Protein AF-A0A7Y5UMR5-F1 (afdb_monomer_lite)

Foldseek 3Di:
DDDDDPDPDPPPPPDDDDPDDQDPQLPKADDPLPVPVVVVVQVCVVVPDDPPPDDNDHDHDDPDQFADDDDDDDDDDDDDDDGGDGDDDDDDDDDDDPFDQAQAALAAAEEDPAFPLLLSLLLLLLCCFQQNLDSNRNQEYEYAPNCVVVSLVNNVVNLVPAAEEDPVDPSHRHYFASDLVLVVLLLVLLVVQVVVPKDWPDWSAADPNDSRGGRQTEIEPDDLPRPSNAHDSSGNHHYYDYDNDLVVVQCSSQSYQWAFEYEYGRDQVVSVVSRVSHQHPYYHYSDPDDDDQQDWGFTDGNSGDFTGGRPRVCVVSHDDDDDDDDPDPDDDPPPVD

Structure (mmCIF, N/CA/C/O backbone):
data_AF-A0A7Y5UMR5-F1
#
_entry.id   AF-A0A7Y5UMR5-F1
#
loop_
_atom_site.group_PDB
_atom_site.id
_atom_site.type_symbol
_atom_site.label_atom_id
_atom_site.label_alt_id
_atom_site.label_comp_id
_atom_site.label_asym_id
_atom_site.label_entity_id
_atom_site.label_seq_id
_atom_site.pdbx_PDB_ins_code
_atom_site.Cartn_x
_atom_site.Cartn_y
_atom_site.Cartn_z
_atom_site.occupancy
_atom_site.B_iso_or_equiv
_atom_site.auth_seq_id
_atom_site.auth_comp_id
_atom_site.auth_asym_id
_atom_site.auth_atom_id
_atom_site.pdbx_PDB_model_num
ATOM 1 N N . MET A 1 1 ? 27.376 51.684 46.967 1.00 37.25 1 MET A N 1
ATOM 2 C CA . MET A 1 1 ? 28.522 51.072 46.262 1.00 37.25 1 MET A CA 1
ATOM 3 C C . MET A 1 1 ? 28.033 49.815 45.577 1.00 37.25 1 MET A C 1
ATOM 5 O O . MET A 1 1 ? 27.607 48.918 46.283 1.00 37.25 1 MET A O 1
ATOM 9 N N . SER A 1 2 ? 28.026 49.640 44.272 1.00 33.00 2 SER A N 1
ATOM 10 C CA . SER A 1 2 ? 28.045 50.503 43.087 1.00 33.00 2 SER A CA 1
ATOM 11 C C . SER A 1 2 ? 27.774 49.508 41.962 1.00 33.00 2 SER A C 1
ATOM 13 O O . SER A 1 2 ? 28.320 48.405 41.973 1.00 33.00 2 SER A O 1
ATOM 15 N N . ASP A 1 3 ? 26.883 49.889 41.063 1.00 40.34 3 ASP A N 1
ATOM 16 C CA . ASP A 1 3 ? 26.342 49.089 39.969 1.00 40.34 3 ASP A CA 1
ATOM 17 C C . ASP A 1 3 ? 27.338 49.009 38.793 1.00 40.34 3 ASP A C 1
ATOM 19 O O . ASP A 1 3 ? 27.040 49.396 37.668 1.00 40.34 3 ASP A O 1
ATOM 23 N N . GLU A 1 4 ? 28.572 48.572 39.060 1.00 42.31 4 GLU A N 1
ATOM 24 C CA . GLU A 1 4 ? 29.644 48.528 38.062 1.00 42.31 4 GLU A CA 1
ATOM 25 C C . GLU A 1 4 ? 30.373 47.176 38.059 1.00 42.31 4 GLU A C 1
ATOM 27 O O . GLU A 1 4 ? 30.903 46.733 39.075 1.00 42.31 4 GLU A O 1
ATOM 32 N N . GLN A 1 5 ? 30.444 46.585 36.857 1.00 39.44 5 GLN A N 1
ATOM 33 C CA . GLN A 1 5 ? 31.272 45.443 36.428 1.00 39.44 5 GLN A CA 1
ATOM 34 C C . GLN A 1 5 ? 30.688 44.019 36.510 1.00 39.44 5 GLN A C 1
ATOM 36 O O . GLN A 1 5 ? 31.383 43.068 36.865 1.00 39.44 5 GLN A O 1
ATOM 41 N N . ARG A 1 6 ? 29.457 43.806 36.023 1.00 39.16 6 ARG A N 1
ATOM 42 C CA . ARG A 1 6 ? 29.169 42.542 35.315 1.00 39.16 6 ARG A CA 1
ATOM 43 C C . ARG A 1 6 ? 29.549 42.715 33.848 1.00 39.16 6 ARG A C 1
ATOM 45 O O . ARG A 1 6 ? 28.753 43.220 33.063 1.00 39.16 6 ARG A O 1
ATOM 52 N N . GLU A 1 7 ? 30.771 42.320 33.488 1.00 37.06 7 GLU A N 1
ATOM 53 C CA . GLU A 1 7 ? 31.102 42.099 32.078 1.00 37.06 7 GLU A CA 1
ATOM 54 C C . GLU A 1 7 ? 30.081 41.119 31.472 1.00 37.06 7 GLU A C 1
ATOM 56 O O . GLU A 1 7 ? 29.741 40.116 32.115 1.00 37.06 7 GLU A O 1
ATOM 61 N N . PRO A 1 8 ? 29.560 41.377 30.260 1.00 37.41 8 PRO A N 1
ATOM 62 C CA . PRO A 1 8 ? 28.726 40.403 29.579 1.00 37.41 8 PRO A CA 1
ATOM 63 C C . PRO A 1 8 ? 29.557 39.138 29.355 1.00 37.41 8 PRO A C 1
ATOM 65 O O . PRO A 1 8 ? 30.638 39.197 28.770 1.00 37.41 8 PRO A O 1
ATOM 68 N N . LEU A 1 9 ? 29.055 37.991 29.829 1.00 37.16 9 LEU A N 1
ATOM 69 C CA . LEU A 1 9 ? 29.651 36.691 29.525 1.00 37.16 9 LEU A CA 1
ATOM 70 C C . LEU A 1 9 ? 29.879 36.613 28.007 1.00 37.16 9 LEU A C 1
ATOM 72 O O . LEU A 1 9 ? 28.936 36.889 27.255 1.00 37.16 9 LEU A O 1
ATOM 76 N N . PRO A 1 10 ? 31.093 36.267 27.535 1.00 39.31 10 PRO A N 1
ATOM 77 C CA . PRO A 1 10 ? 31.336 36.129 26.110 1.00 39.31 10 PRO A CA 1
ATOM 78 C C . PRO A 1 10 ? 30.337 35.110 25.568 1.00 39.31 10 PRO A C 1
ATOM 80 O O . PRO A 1 10 ? 30.265 33.980 26.057 1.00 39.31 10 PRO A O 1
ATOM 83 N N . GLN A 1 11 ? 29.523 35.543 24.602 1.00 37.66 11 GLN A N 1
ATOM 84 C CA . GLN A 1 11 ? 28.562 34.683 23.923 1.00 37.66 11 GLN A CA 1
ATOM 85 C C . GLN A 1 11 ? 29.292 33.407 23.496 1.00 37.66 11 GLN A C 1
ATOM 87 O O . GLN A 1 11 ? 30.290 33.488 22.774 1.00 37.66 11 GLN A O 1
ATOM 92 N N . GLN A 1 12 ? 28.821 32.240 23.948 1.00 33.78 12 GLN A N 1
ATOM 93 C CA . GLN A 1 12 ? 29.269 30.971 23.388 1.00 33.78 12 GLN A CA 1
ATOM 94 C C . GLN A 1 12 ? 29.004 31.034 21.884 1.00 33.78 12 GLN A C 1
ATOM 96 O O . GLN A 1 12 ? 27.863 30.960 21.433 1.00 33.78 12 GLN A O 1
ATOM 101 N N . ARG A 1 13 ? 30.060 31.231 21.092 1.00 34.25 13 ARG A N 1
ATOM 102 C CA . ARG A 1 13 ? 29.967 31.109 19.643 1.00 34.25 13 ARG A CA 1
ATOM 103 C C . ARG A 1 13 ? 29.880 29.625 19.333 1.00 34.25 13 ARG A C 1
ATOM 105 O O . ARG A 1 13 ? 30.901 28.966 19.160 1.00 34.25 13 ARG A O 1
ATOM 112 N N . VAL A 1 14 ? 28.658 29.110 19.257 1.00 31.94 14 VAL A N 1
ATOM 113 C CA . VAL A 1 14 ? 28.387 27.844 18.577 1.00 31.94 14 VAL A CA 1
ATOM 114 C C . VAL A 1 14 ? 28.643 28.094 17.093 1.00 31.94 14 VAL A C 1
ATOM 116 O O . VAL A 1 14 ? 27.809 28.629 16.368 1.00 31.94 14 VAL A O 1
ATOM 119 N N . GLY A 1 15 ? 29.867 27.813 16.657 1.00 31.45 15 GLY A N 1
ATOM 120 C CA . GLY A 1 15 ? 30.245 27.887 15.255 1.00 31.45 15 GLY A CA 1
ATOM 121 C C . GLY A 1 15 ? 29.888 26.581 14.565 1.00 31.45 15 GLY A C 1
ATOM 122 O O . GLY A 1 15 ? 30.702 25.662 14.555 1.00 31.45 15 GLY A O 1
ATOM 123 N N . LEU A 1 16 ? 28.700 26.495 13.965 1.00 29.38 16 LEU A N 1
ATOM 124 C CA . LEU A 1 16 ? 28.385 25.398 13.056 1.00 29.38 16 LEU A CA 1
ATOM 125 C C . LEU A 1 16 ? 29.176 25.621 11.760 1.00 29.38 16 LEU A C 1
ATOM 127 O O . LEU A 1 16 ? 28.866 26.514 10.971 1.00 29.38 16 LEU A O 1
ATOM 131 N N . ARG A 1 17 ? 30.247 24.854 11.547 1.00 31.72 17 ARG A N 1
ATOM 132 C CA . ARG A 1 17 ? 30.984 24.869 10.280 1.00 31.72 17 ARG A CA 1
ATOM 133 C C . ARG A 1 17 ? 30.646 23.599 9.518 1.00 31.72 17 ARG A C 1
ATOM 135 O O . ARG A 1 17 ? 31.224 22.551 9.786 1.00 31.72 17 ARG A O 1
ATOM 142 N N . LEU A 1 18 ? 29.722 23.708 8.564 1.00 31.00 18 LEU A N 1
ATOM 143 C CA . LEU A 1 18 ? 29.450 22.638 7.606 1.00 31.00 18 LEU A CA 1
ATOM 144 C C . LEU A 1 18 ? 30.759 22.297 6.883 1.00 31.00 18 LEU A C 1
ATOM 146 O O . LEU A 1 18 ? 31.379 23.165 6.262 1.00 31.00 18 LEU A O 1
ATOM 150 N N . LEU A 1 19 ? 31.196 21.039 6.957 1.00 31.77 19 LEU A N 1
ATOM 151 C CA . LEU A 1 19 ? 32.413 20.550 6.292 1.00 31.77 19 LEU A CA 1
ATOM 152 C C . LEU A 1 19 ? 32.222 20.352 4.768 1.00 31.77 19 LEU A C 1
ATOM 154 O O . LEU A 1 19 ? 32.933 19.571 4.136 1.00 31.77 19 LEU A O 1
ATOM 158 N N . GLY A 1 20 ? 31.300 21.108 4.165 1.00 31.97 20 GLY A N 1
ATOM 159 C CA . GLY A 1 20 ? 30.889 21.044 2.763 1.00 31.97 20 GLY A CA 1
ATOM 160 C C . GLY A 1 20 ? 29.394 20.727 2.611 1.00 31.97 20 GLY A C 1
ATOM 161 O O . GLY A 1 20 ? 28.764 20.319 3.585 1.00 31.97 20 GLY A O 1
ATOM 162 N N . PRO A 1 21 ? 28.811 20.919 1.408 1.00 29.36 21 PRO A N 1
ATOM 163 C CA . PRO A 1 21 ? 27.477 20.398 1.101 1.00 29.36 21 PRO A CA 1
ATOM 164 C C . PRO A 1 21 ? 27.460 18.871 1.288 1.00 29.36 21 PRO A C 1
ATOM 166 O O . PRO A 1 21 ? 28.537 18.266 1.155 1.00 29.36 21 PRO A O 1
ATOM 169 N N . PRO A 1 22 ? 26.288 18.252 1.550 1.00 34.38 22 PRO A N 1
ATOM 170 C CA . PRO A 1 22 ? 26.168 16.802 1.663 1.00 34.38 22 PRO A CA 1
ATOM 171 C C . PRO A 1 22 ? 26.917 16.159 0.498 1.00 34.38 22 PRO A C 1
ATOM 173 O O . PRO A 1 22 ? 26.758 16.533 -0.671 1.00 34.38 22 PRO A O 1
ATOM 176 N N . GLN A 1 23 ? 27.871 15.291 0.827 1.00 33.81 23 GLN A N 1
ATOM 177 C CA . GLN A 1 23 ? 28.646 14.627 -0.203 1.00 33.81 23 GLN A CA 1
ATOM 178 C C . GLN A 1 23 ? 27.682 13.707 -0.950 1.00 33.81 23 GLN A C 1
ATOM 180 O O . GLN A 1 23 ? 27.091 12.818 -0.346 1.00 33.81 23 GLN A O 1
ATOM 185 N N . LEU A 1 24 ? 27.537 13.908 -2.265 1.00 33.31 24 LEU A N 1
ATOM 186 C CA . LEU A 1 24 ? 27.051 12.869 -3.172 1.00 33.31 24 LEU A CA 1
ATOM 187 C C . LEU A 1 24 ? 28.053 11.712 -3.112 1.00 33.31 24 LEU A C 1
ATOM 189 O O . LEU A 1 24 ? 28.963 11.596 -3.931 1.00 33.31 24 LEU A O 1
ATOM 193 N N . HIS A 1 25 ? 27.926 10.883 -2.088 1.00 33.62 25 HIS A N 1
ATOM 194 C CA . HIS A 1 25 ? 28.531 9.573 -2.043 1.00 33.62 25 HIS A CA 1
ATOM 195 C C . HIS A 1 25 ? 27.621 8.663 -2.865 1.00 33.62 25 HIS A C 1
ATOM 197 O O . HIS A 1 25 ? 26.756 7.966 -2.347 1.00 33.62 25 HIS A O 1
ATOM 203 N N . ALA A 1 26 ? 27.800 8.698 -4.186 1.00 33.94 26 ALA A N 1
ATOM 204 C CA . ALA A 1 26 ? 27.241 7.694 -5.079 1.00 33.94 26 ALA A CA 1
ATOM 205 C C . ALA A 1 26 ? 28.008 6.378 -4.856 1.00 33.94 26 ALA A C 1
ATOM 207 O O . ALA A 1 26 ? 28.920 6.042 -5.602 1.00 33.94 26 ALA A O 1
ATOM 208 N N . GLY A 1 27 ? 27.696 5.701 -3.751 1.00 31.02 27 GLY A N 1
ATOM 209 C CA . GLY A 1 27 ? 28.175 4.366 -3.386 1.00 31.02 27 GLY A CA 1
ATOM 210 C C . GLY A 1 27 ? 27.037 3.344 -3.337 1.00 31.02 27 GLY A C 1
ATOM 211 O O . GLY A 1 27 ? 27.133 2.337 -2.640 1.00 31.02 27 GLY A O 1
ATOM 212 N N . GLY A 1 28 ? 25.933 3.616 -4.037 1.00 32.03 28 GLY A N 1
ATOM 213 C CA . GLY A 1 28 ? 24.802 2.705 -4.135 1.00 32.03 28 GLY A CA 1
ATOM 214 C C . GLY A 1 28 ? 25.099 1.535 -5.073 1.00 32.03 28 GLY A C 1
ATOM 215 O O . GLY A 1 28 ? 25.579 1.726 -6.188 1.00 32.03 28 GLY A O 1
ATOM 216 N N . ARG A 1 29 ? 24.779 0.313 -4.639 1.00 32.81 29 ARG A N 1
ATOM 217 C CA . ARG A 1 29 ? 24.650 -0.842 -5.536 1.00 32.81 29 ARG A CA 1
ATOM 218 C C . ARG A 1 29 ? 23.442 -0.619 -6.448 1.00 32.81 29 ARG A C 1
ATOM 220 O O . ARG A 1 29 ? 22.315 -0.612 -5.979 1.00 32.81 29 ARG A O 1
ATOM 227 N N . VAL A 1 30 ? 23.660 -0.431 -7.742 1.00 31.83 30 VAL A N 1
ATOM 228 C CA . VAL A 1 30 ? 22.556 -0.344 -8.707 1.00 31.83 30 VAL A CA 1
ATOM 229 C C . VAL A 1 30 ? 22.134 -1.760 -9.095 1.00 31.83 30 VAL A C 1
ATOM 231 O O . VAL A 1 30 ? 22.982 -2.613 -9.358 1.00 31.83 30 VAL A O 1
ATOM 234 N N . HIS A 1 31 ? 20.827 -2.028 -9.108 1.00 39.47 31 HIS A N 1
ATOM 235 C CA . HIS A 1 31 ? 20.295 -3.308 -9.570 1.00 39.47 31 HIS A CA 1
ATOM 236 C C . HIS A 1 31 ? 20.593 -3.521 -11.063 1.00 39.47 31 HIS A C 1
ATOM 238 O O . HIS A 1 31 ? 20.338 -2.643 -11.886 1.00 39.47 31 HIS A O 1
ATOM 244 N N . ASP A 1 32 ? 21.053 -4.731 -11.402 1.00 40.94 32 ASP A N 1
ATOM 245 C CA . ASP A 1 32 ? 21.409 -5.213 -12.756 1.00 40.94 32 ASP A CA 1
ATOM 246 C C . ASP A 1 32 ? 20.298 -4.960 -13.806 1.00 40.94 32 ASP A C 1
ATOM 248 O O . ASP A 1 32 ? 20.562 -4.833 -14.997 1.00 40.94 32 ASP A O 1
ATOM 252 N N . LEU A 1 33 ? 19.040 -4.831 -13.362 1.00 38.62 33 LEU A N 1
ATOM 253 C CA . LEU A 1 33 ? 17.855 -4.720 -14.221 1.00 38.62 33 LEU A CA 1
ATOM 254 C C . LEU A 1 33 ? 17.465 -3.279 -14.611 1.00 38.62 33 LEU A C 1
ATOM 256 O O . LEU A 1 33 ? 16.673 -3.118 -15.533 1.00 38.62 33 LEU A O 1
ATOM 260 N N . ALA A 1 34 ? 18.009 -2.247 -13.951 1.00 46.88 34 ALA A N 1
ATOM 261 C CA . ALA A 1 34 ? 17.687 -0.829 -14.207 1.00 46.88 34 ALA A CA 1
ATOM 262 C C . ALA A 1 34 ? 18.945 0.055 -14.365 1.00 46.88 34 ALA A C 1
ATOM 264 O O . ALA A 1 34 ? 18.923 1.265 -14.141 1.00 46.88 34 ALA A O 1
ATOM 265 N N . GLY A 1 35 ? 20.078 -0.556 -14.724 1.00 39.66 35 GLY A N 1
ATOM 266 C CA . GLY A 1 35 ? 21.389 0.098 -14.700 1.00 39.66 35 GLY A CA 1
ATOM 267 C C . GLY A 1 35 ? 21.613 1.211 -15.732 1.00 39.66 35 GLY A C 1
ATOM 268 O O . GLY A 1 35 ? 22.549 1.993 -15.565 1.00 39.66 35 GLY A O 1
ATOM 269 N N . SER A 1 36 ? 20.786 1.312 -16.778 1.00 48.22 36 SER A N 1
ATOM 270 C CA . SER A 1 36 ? 20.958 2.298 -17.858 1.00 48.22 36 SER A CA 1
ATOM 271 C C . SER A 1 36 ? 20.774 3.739 -17.387 1.00 48.22 36 SER A C 1
ATOM 273 O O . SER A 1 36 ? 21.567 4.611 -17.741 1.00 48.22 36 SER A O 1
ATOM 275 N N . ASP A 1 37 ? 19.770 3.986 -16.549 1.00 46.75 37 ASP A N 1
ATOM 276 C CA . ASP A 1 37 ? 19.395 5.343 -16.144 1.00 46.75 37 ASP A CA 1
ATOM 277 C C . ASP A 1 37 ? 20.344 5.862 -15.061 1.00 46.75 37 ASP A C 1
ATOM 279 O O . ASP A 1 37 ? 20.777 7.013 -15.095 1.00 46.75 37 ASP A O 1
ATOM 283 N N . ALA A 1 38 ? 20.769 4.982 -14.151 1.00 46.59 38 ALA A N 1
ATOM 284 C CA . ALA A 1 38 ? 21.801 5.296 -13.168 1.00 46.59 38 ALA A CA 1
ATOM 285 C C . ALA A 1 38 ? 23.153 5.610 -13.832 1.00 46.59 38 ALA A C 1
ATOM 287 O O . ALA A 1 38 ? 23.864 6.515 -13.391 1.00 46.59 38 ALA A O 1
ATOM 288 N N . LEU A 1 39 ? 23.495 4.902 -14.916 1.00 47.62 39 LEU A N 1
ATOM 289 C CA . LEU A 1 39 ? 24.683 5.194 -15.716 1.00 47.62 39 LEU A CA 1
ATOM 290 C C . LEU A 1 39 ? 24.572 6.566 -16.392 1.00 47.62 39 LEU A C 1
ATOM 292 O O . LEU A 1 39 ? 25.528 7.336 -16.355 1.00 47.62 39 LEU A O 1
ATOM 296 N N . LEU A 1 40 ? 23.408 6.897 -16.959 1.00 43.72 40 LEU A N 1
ATOM 297 C CA . LEU A 1 40 ? 23.166 8.203 -17.572 1.00 43.72 40 LEU A CA 1
ATOM 298 C C . LEU A 1 40 ? 23.275 9.343 -16.547 1.00 43.72 40 LEU A C 1
ATOM 300 O O . LEU A 1 40 ? 23.950 10.335 -16.808 1.00 43.72 40 LEU A O 1
ATOM 304 N N . ILE A 1 41 ? 22.685 9.184 -15.359 1.00 51.62 41 ILE A N 1
ATOM 305 C CA . ILE A 1 41 ? 22.788 10.164 -14.266 1.00 51.62 41 ILE A CA 1
ATOM 306 C C . ILE A 1 41 ? 24.246 10.333 -13.819 1.00 51.62 41 ILE A C 1
ATOM 308 O O . ILE A 1 41 ? 24.706 11.460 -13.631 1.00 51.62 41 ILE A O 1
ATOM 312 N N . ALA A 1 42 ? 25.000 9.237 -13.690 1.00 50.16 42 ALA A N 1
ATOM 313 C CA . ALA A 1 42 ? 26.417 9.293 -13.341 1.00 50.16 42 ALA A CA 1
ATOM 314 C C . ALA A 1 42 ? 27.246 10.023 -14.413 1.00 50.16 42 ALA A C 1
ATOM 316 O O . ALA A 1 42 ? 28.094 10.847 -14.070 1.00 50.16 42 ALA A O 1
ATOM 317 N N . LEU A 1 43 ? 26.977 9.772 -15.698 1.00 47.97 43 LEU A N 1
ATOM 318 C CA . LEU A 1 43 ? 27.634 10.456 -16.817 1.00 47.97 43 LEU A CA 1
ATOM 319 C C . LEU A 1 43 ? 27.325 11.960 -16.820 1.00 47.97 43 LEU A C 1
ATOM 321 O O . LEU A 1 43 ? 28.249 12.770 -16.882 1.00 47.97 43 LEU A O 1
ATOM 325 N N . LEU A 1 44 ? 26.056 12.341 -16.647 1.00 53.59 44 LEU A N 1
ATOM 326 C CA . LEU A 1 44 ? 25.641 13.745 -16.553 1.00 53.59 44 LEU A CA 1
ATOM 327 C C . LEU A 1 44 ? 26.260 14.456 -15.337 1.00 53.59 44 LEU A C 1
ATOM 329 O O . LEU A 1 44 ? 26.653 15.617 -15.432 1.00 53.59 44 LEU A O 1
ATOM 333 N N . ALA A 1 45 ? 26.408 13.770 -14.200 1.00 53.12 45 ALA A N 1
ATOM 334 C CA . ALA A 1 45 ? 27.067 14.326 -13.016 1.00 53.12 45 ALA A CA 1
ATOM 335 C C . ALA A 1 45 ? 28.578 14.559 -13.229 1.00 53.12 45 ALA A C 1
ATOM 337 O O . ALA A 1 45 ? 29.139 15.531 -12.710 1.00 53.12 45 ALA A O 1
ATOM 338 N N . ILE A 1 46 ? 29.232 13.685 -14.004 1.00 55.16 46 ILE A N 1
ATOM 339 C CA . ILE A 1 46 ? 30.644 13.815 -14.391 1.00 55.16 46 ILE A CA 1
ATOM 340 C C . ILE A 1 46 ? 30.838 14.981 -15.373 1.00 55.16 46 ILE A C 1
ATOM 342 O O . ILE A 1 46 ? 31.805 15.729 -15.228 1.00 55.16 46 ILE A O 1
ATOM 346 N N . GLU A 1 47 ? 29.926 15.167 -16.331 1.00 55.12 47 GLU A N 1
ATOM 347 C CA . GLU A 1 47 ? 29.981 16.270 -17.301 1.00 55.12 47 GLU A CA 1
ATOM 348 C C . GLU A 1 47 ? 29.597 17.629 -16.691 1.00 55.12 47 GLU A C 1
ATOM 350 O O . GLU A 1 47 ? 30.152 18.657 -17.078 1.00 55.12 47 GLU A O 1
ATOM 355 N N . GLY A 1 48 ? 28.676 17.642 -15.721 1.00 44.94 48 GLY A N 1
ATOM 356 C CA . GLY A 1 48 ? 28.020 18.859 -15.244 1.00 44.94 48 GLY A CA 1
ATOM 357 C C . GLY A 1 48 ? 28.830 19.743 -14.292 1.00 44.94 48 GLY A C 1
ATOM 358 O O . GLY A 1 48 ? 28.799 20.959 -14.453 1.00 44.94 48 GLY A O 1
ATOM 359 N N . ALA A 1 49 ? 29.517 19.195 -13.276 1.00 49.28 49 ALA A N 1
ATOM 360 C CA . ALA A 1 49 ? 30.185 20.045 -12.269 1.00 49.28 49 ALA A CA 1
ATOM 361 C C . ALA A 1 49 ? 31.060 19.334 -11.220 1.00 49.28 49 ALA A C 1
ATOM 363 O O . ALA A 1 49 ? 31.564 20.013 -10.320 1.00 49.28 49 ALA A O 1
ATOM 364 N N . LEU A 1 50 ? 31.237 18.006 -11.229 1.00 44.03 50 LEU A N 1
ATOM 365 C CA . LEU A 1 50 ? 32.050 17.386 -10.178 1.00 44.03 50 LEU A CA 1
ATOM 366 C C . LEU A 1 50 ? 33.527 17.791 -10.361 1.00 44.03 50 LEU A C 1
ATOM 368 O O . LEU A 1 50 ? 34.133 17.466 -11.385 1.00 44.03 50 LEU A O 1
ATOM 372 N N . PRO A 1 51 ? 34.157 18.498 -9.398 1.00 44.94 51 PRO A N 1
ATOM 373 C CA . PRO A 1 51 ? 35.581 18.782 -9.495 1.00 44.94 51 PRO A CA 1
ATOM 374 C C . PRO A 1 51 ? 36.327 17.450 -9.603 1.00 44.94 51 PRO A C 1
ATOM 376 O O . PRO A 1 51 ? 36.006 16.520 -8.863 1.00 44.94 51 PRO A O 1
ATOM 379 N N . ARG A 1 52 ? 37.351 17.378 -10.472 1.00 44.47 52 ARG A N 1
ATOM 380 C CA . ARG A 1 52 ? 38.161 16.181 -10.832 1.00 44.47 52 ARG A CA 1
ATOM 381 C C . ARG A 1 52 ? 38.712 15.335 -9.658 1.00 44.47 52 ARG A C 1
ATOM 383 O O . ARG A 1 52 ? 39.403 14.350 -9.884 1.00 44.47 52 ARG A O 1
ATOM 390 N N . ARG A 1 53 ? 38.466 15.734 -8.405 1.00 41.28 53 ARG A N 1
ATOM 391 C CA . ARG A 1 53 ? 38.830 15.045 -7.159 1.00 41.28 53 ARG A CA 1
ATOM 392 C C . ARG A 1 53 ? 37.686 14.263 -6.494 1.00 41.28 53 ARG A C 1
ATOM 394 O O . ARG A 1 53 ? 37.959 13.588 -5.507 1.00 41.28 53 ARG A O 1
ATOM 401 N N . ARG A 1 54 ? 36.441 14.343 -6.978 1.00 43.84 54 ARG A N 1
ATOM 402 C CA . ARG A 1 54 ? 35.333 13.489 -6.514 1.00 43.84 54 ARG A CA 1
ATOM 403 C C . ARG A 1 54 ? 35.125 12.363 -7.525 1.00 43.84 54 ARG A C 1
ATOM 405 O O . ARG A 1 54 ? 34.763 12.626 -8.664 1.00 43.84 54 ARG A O 1
ATOM 412 N N . ALA A 1 55 ? 35.412 11.130 -7.119 1.00 42.00 55 ALA A N 1
ATOM 413 C CA . ALA A 1 55 ? 35.114 9.946 -7.913 1.00 42.00 55 ALA A CA 1
ATOM 414 C C . ALA A 1 55 ? 33.666 9.525 -7.634 1.00 42.00 55 ALA A C 1
ATOM 416 O O . ALA A 1 55 ? 33.314 9.300 -6.478 1.00 42.00 55 ALA A O 1
ATOM 417 N N . ALA A 1 56 ? 32.842 9.436 -8.676 1.00 41.38 56 ALA A N 1
ATOM 418 C CA . ALA A 1 56 ? 31.659 8.588 -8.645 1.00 41.38 56 ALA A CA 1
ATOM 419 C C . ALA A 1 56 ? 32.126 7.180 -9.035 1.00 41.38 56 ALA A C 1
ATOM 421 O O . ALA A 1 56 ? 32.735 7.011 -10.093 1.00 41.38 56 ALA A O 1
ATOM 422 N N . GLU A 1 57 ? 31.914 6.191 -8.171 1.00 41.69 57 GLU A N 1
ATOM 423 C CA . GLU A 1 57 ? 32.264 4.799 -8.452 1.00 41.69 57 GLU A CA 1
ATOM 424 C C . GLU A 1 57 ? 30.968 4.014 -8.656 1.00 41.69 57 GLU A C 1
ATOM 426 O O . GLU A 1 57 ? 30.209 3.790 -7.718 1.00 41.69 57 GLU A O 1
ATOM 431 N N . LEU A 1 58 ? 30.693 3.625 -9.902 1.00 38.53 58 LEU A N 1
ATOM 432 C CA . LEU A 1 58 ? 29.556 2.773 -10.227 1.00 38.53 58 LEU A CA 1
ATOM 433 C C . LEU A 1 58 ? 30.021 1.312 -10.176 1.00 38.53 58 LEU A C 1
ATOM 435 O O . LEU A 1 58 ? 30.737 0.849 -11.065 1.00 38.53 58 LEU A O 1
ATOM 439 N N . LEU A 1 59 ? 29.649 0.591 -9.119 1.00 43.00 59 LEU A N 1
ATOM 440 C CA . LEU A 1 59 ? 29.957 -0.832 -8.964 1.00 43.00 59 LEU A CA 1
ATOM 441 C C . LEU A 1 59 ? 28.816 -1.679 -9.544 1.00 43.00 59 LEU A C 1
ATOM 443 O O . LEU A 1 59 ? 27.698 -1.644 -9.033 1.00 43.00 59 LEU A O 1
ATOM 447 N N . TRP A 1 60 ? 29.109 -2.462 -10.586 1.00 36.56 60 TRP A N 1
ATOM 448 C CA . TRP A 1 60 ? 28.178 -3.443 -11.153 1.00 36.56 60 TRP A CA 1
ATOM 449 C C . TRP A 1 60 ? 28.292 -4.772 -10.392 1.00 36.56 60 TRP A C 1
ATOM 451 O O . TRP A 1 60 ? 29.392 -5.335 -10.339 1.00 36.56 60 TRP A O 1
ATOM 461 N N . PRO A 1 61 ? 27.219 -5.296 -9.778 1.00 40.56 61 PRO A N 1
ATOM 462 C CA . PRO A 1 61 ? 27.296 -6.576 -9.092 1.00 40.56 61 PRO A CA 1
ATOM 463 C C . PRO A 1 61 ? 27.408 -7.730 -10.102 1.00 40.56 61 PRO A C 1
ATOM 465 O O . PRO A 1 61 ? 26.616 -7.847 -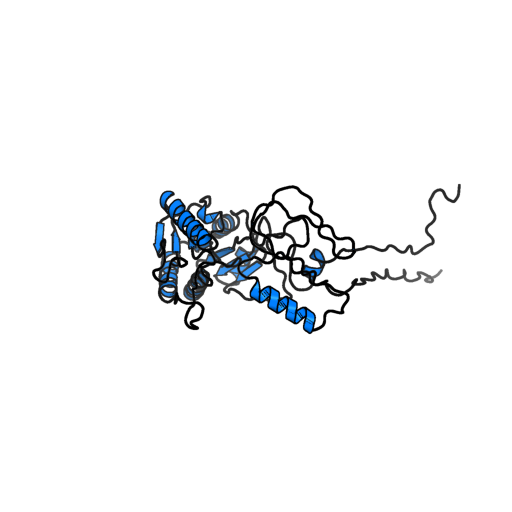11.032 1.00 40.56 61 PRO A O 1
ATOM 468 N N . ASP A 1 62 ? 28.392 -8.605 -9.897 1.00 36.16 62 ASP A N 1
ATOM 469 C CA . ASP A 1 62 ? 28.466 -9.913 -10.556 1.00 36.16 62 ASP A CA 1
ATOM 470 C C . ASP A 1 62 ? 27.460 -10.887 -9.899 1.00 36.16 62 ASP A C 1
ATOM 472 O O . ASP A 1 62 ? 27.089 -10.718 -8.735 1.00 36.16 62 ASP A O 1
ATOM 476 N N . ARG A 1 63 ? 27.028 -11.928 -10.621 1.00 38.03 63 ARG A N 1
ATOM 477 C CA . ARG A 1 63 ? 25.882 -12.814 -10.291 1.00 38.03 63 ARG A CA 1
ATOM 478 C C . ARG A 1 63 ? 25.998 -13.659 -8.998 1.00 38.03 63 ARG A C 1
ATOM 480 O O . ARG A 1 63 ? 25.108 -14.468 -8.739 1.00 38.03 63 ARG A O 1
ATOM 487 N N . ASP A 1 64 ? 27.054 -13.522 -8.189 1.00 34.88 64 ASP A N 1
ATOM 488 C CA . ASP A 1 64 ? 27.308 -14.347 -6.988 1.00 34.88 64 ASP A CA 1
ATOM 489 C C . ASP A 1 64 ? 27.263 -13.510 -5.684 1.00 34.88 64 ASP A C 1
ATOM 491 O O . ASP A 1 64 ? 28.196 -12.749 -5.408 1.00 34.88 64 ASP A O 1
ATOM 495 N N . PRO A 1 65 ? 26.225 -13.662 -4.834 1.00 36.84 65 PRO A N 1
ATOM 496 C CA . PRO A 1 65 ? 25.990 -12.831 -3.642 1.00 36.84 65 PRO A CA 1
ATOM 497 C C . PRO A 1 65 ? 26.978 -13.044 -2.473 1.00 36.84 65 PRO A C 1
ATOM 499 O O . PRO A 1 65 ? 26.821 -12.447 -1.410 1.00 36.84 65 PRO A O 1
ATOM 502 N N . ARG A 1 66 ? 28.030 -13.856 -2.642 1.00 31.92 66 ARG A N 1
ATOM 503 C CA . ARG A 1 66 ? 28.970 -14.265 -1.575 1.00 31.92 66 ARG A CA 1
ATOM 504 C C . ARG A 1 66 ? 30.237 -13.411 -1.427 1.00 31.92 66 ARG A C 1
ATOM 506 O O . ARG A 1 66 ? 31.184 -13.838 -0.762 1.00 31.92 66 ARG A O 1
ATOM 513 N N . ARG A 1 67 ? 30.332 -12.262 -2.110 1.00 32.56 67 ARG A N 1
ATOM 514 C CA . ARG A 1 67 ? 31.629 -11.591 -2.368 1.00 32.56 67 ARG A CA 1
ATOM 515 C C . ARG A 1 67 ? 31.704 -10.072 -2.131 1.00 32.56 67 ARG A C 1
ATOM 517 O O . ARG A 1 67 ? 32.610 -9.444 -2.669 1.00 32.56 67 ARG A O 1
ATOM 524 N N . ALA A 1 68 ? 30.834 -9.458 -1.328 1.00 31.17 68 ALA A N 1
ATOM 525 C CA . ALA A 1 68 ? 30.833 -7.995 -1.171 1.00 31.17 68 ALA A CA 1
ATOM 526 C C . ALA A 1 68 ? 31.344 -7.513 0.204 1.00 31.17 68 ALA A C 1
ATOM 528 O O . ALA A 1 68 ? 30.587 -7.460 1.166 1.00 31.17 68 ALA A O 1
ATOM 529 N N . ASN A 1 69 ? 32.613 -7.100 0.279 1.00 26.94 69 ASN A N 1
ATOM 530 C CA . ASN A 1 69 ? 33.110 -6.152 1.286 1.00 26.94 69 ASN A CA 1
ATOM 531 C C . ASN A 1 69 ? 34.288 -5.358 0.696 1.00 26.94 69 ASN A C 1
ATOM 533 O O . ASN A 1 69 ? 35.270 -5.959 0.259 1.00 26.94 69 ASN A O 1
ATOM 537 N N . ILE A 1 70 ? 34.206 -4.022 0.683 1.00 28.61 70 ILE A N 1
ATOM 538 C CA . ILE A 1 70 ? 35.298 -3.133 0.252 1.00 28.61 70 ILE A CA 1
ATOM 539 C C . ILE A 1 70 ? 35.543 -2.075 1.331 1.00 28.61 70 ILE A C 1
ATOM 541 O O . ILE A 1 70 ? 34.653 -1.316 1.696 1.00 28.61 70 ILE A O 1
ATOM 545 N N . SER A 1 71 ? 36.791 -2.012 1.794 1.00 24.45 71 SER A N 1
ATOM 546 C CA . SER A 1 71 ? 37.399 -0.865 2.469 1.00 24.45 71 SER A CA 1
ATOM 547 C C . SER A 1 71 ? 38.439 -0.282 1.511 1.00 24.45 71 SER A C 1
ATOM 549 O O . SER A 1 71 ? 39.287 -1.020 1.005 1.00 24.45 71 SER A O 1
ATOM 551 N N . LEU A 1 72 ? 38.372 1.023 1.236 1.00 25.38 72 LEU A N 1
ATOM 552 C CA . LEU A 1 72 ? 39.315 1.720 0.359 1.00 25.38 72 LEU A CA 1
ATOM 553 C C . LEU A 1 72 ? 40.237 2.643 1.167 1.00 25.38 72 LEU A C 1
ATOM 555 O O . LEU A 1 72 ? 39.823 3.677 1.686 1.00 25.38 72 LEU A O 1
ATOM 559 N N . ARG A 1 73 ? 41.538 2.323 1.167 1.00 24.14 73 ARG A N 1
ATOM 560 C CA . ARG A 1 73 ? 42.609 3.331 1.167 1.00 24.14 73 ARG A CA 1
ATOM 561 C C . ARG A 1 73 ? 43.265 3.334 -0.210 1.00 24.14 73 ARG A C 1
ATOM 563 O O . ARG A 1 73 ? 43.593 2.286 -0.754 1.00 24.14 73 ARG A O 1
ATOM 570 N N . GLN A 1 74 ? 43.443 4.539 -0.744 1.00 28.98 74 GLN A N 1
ATOM 571 C CA . GLN A 1 74 ? 44.042 4.856 -2.041 1.00 28.98 74 GLN A CA 1
ATOM 572 C C . GLN A 1 74 ? 45.269 3.994 -2.394 1.00 28.98 74 GLN A C 1
ATOM 574 O O . GLN A 1 74 ? 46.254 4.011 -1.655 1.00 28.98 74 GLN A O 1
ATOM 579 N N . ARG A 1 75 ? 45.252 3.365 -3.579 1.00 23.70 75 ARG A N 1
ATOM 580 C CA . ARG A 1 75 ? 46.321 3.401 -4.606 1.00 23.70 75 ARG A CA 1
ATOM 581 C C . ARG A 1 75 ? 45.992 2.452 -5.766 1.00 23.70 75 ARG A C 1
ATOM 583 O O . ARG A 1 75 ? 45.698 1.289 -5.543 1.00 23.70 75 ARG A O 1
ATOM 590 N N . LEU A 1 76 ? 46.107 2.997 -6.981 1.00 23.78 76 LEU A N 1
ATOM 591 C CA . LEU A 1 76 ? 46.499 2.362 -8.249 1.00 23.78 76 LEU A CA 1
ATOM 592 C C . LEU A 1 76 ? 46.122 0.883 -8.470 1.00 23.78 76 LEU A C 1
ATOM 594 O O . LEU A 1 76 ? 46.715 -0.016 -7.881 1.00 23.78 76 LEU A O 1
ATOM 598 N N . PHE A 1 77 ? 45.221 0.675 -9.439 1.00 27.34 77 PHE A N 1
ATOM 599 C CA . PHE A 1 77 ? 44.943 -0.566 -10.174 1.00 27.34 77 PHE A CA 1
ATOM 600 C C . PHE A 1 77 ? 45.980 -1.693 -9.982 1.00 27.34 77 PHE A C 1
ATOM 602 O O . PHE A 1 77 ? 47.036 -1.700 -10.614 1.00 27.34 77 PHE A O 1
ATOM 609 N N . ARG A 1 78 ? 45.622 -2.702 -9.176 1.00 22.67 78 ARG A N 1
ATOM 610 C CA . ARG A 1 78 ? 46.078 -4.098 -9.298 1.00 22.67 78 ARG A CA 1
ATOM 611 C C . ARG A 1 78 ? 44.963 -5.027 -8.817 1.00 22.67 78 ARG A C 1
ATOM 613 O O . ARG A 1 78 ? 44.592 -4.997 -7.650 1.00 22.67 78 ARG A O 1
ATOM 620 N N . LEU A 1 79 ? 44.466 -5.876 -9.718 1.00 24.05 79 LEU A N 1
ATOM 621 C CA . LEU A 1 79 ? 43.550 -6.973 -9.400 1.00 24.05 79 LEU A CA 1
ATOM 622 C C . LEU A 1 79 ? 44.234 -7.938 -8.412 1.00 24.05 79 LEU A C 1
ATOM 624 O O . LEU A 1 79 ? 45.227 -8.578 -8.766 1.00 24.05 79 LEU A O 1
ATOM 628 N N . LYS A 1 80 ? 43.709 -8.084 -7.191 1.00 22.56 80 LYS A N 1
ATOM 629 C CA . LYS A 1 80 ? 44.025 -9.221 -6.310 1.00 22.56 80 LYS A CA 1
ATOM 630 C C . LYS A 1 80 ? 42.771 -9.713 -5.585 1.00 22.56 80 LYS A C 1
ATOM 632 O O . LYS A 1 80 ? 42.022 -8.927 -5.022 1.00 22.56 80 LYS A O 1
ATOM 637 N N . ARG A 1 81 ? 42.571 -11.036 -5.646 1.00 28.81 81 ARG A N 1
ATOM 638 C CA . ARG A 1 81 ? 41.435 -11.808 -5.108 1.00 28.81 81 ARG A CA 1
ATOM 639 C C . ARG A 1 81 ? 41.581 -12.057 -3.599 1.00 28.81 81 ARG A C 1
ATOM 641 O O . ARG A 1 81 ? 42.671 -12.422 -3.168 1.00 28.81 81 ARG A O 1
ATOM 648 N N . ALA A 1 82 ? 40.481 -11.972 -2.844 1.00 30.47 82 ALA A N 1
ATOM 649 C CA . ALA A 1 82 ? 40.336 -12.520 -1.485 1.00 30.47 82 ALA A CA 1
ATOM 650 C C . ALA A 1 82 ? 38.847 -12.787 -1.144 1.00 30.47 82 ALA A C 1
ATOM 652 O O . ALA A 1 82 ? 37.968 -12.272 -1.829 1.00 30.47 82 ALA A O 1
ATOM 653 N N . ALA A 1 83 ? 38.575 -13.631 -0.136 1.00 30.58 83 ALA A N 1
ATOM 654 C CA . ALA A 1 83 ? 37.315 -14.362 0.079 1.00 30.58 83 ALA A CA 1
ATOM 655 C C . ALA A 1 83 ? 36.604 -14.067 1.426 1.00 30.58 83 ALA A C 1
ATOM 657 O O . ALA A 1 83 ? 37.287 -13.913 2.436 1.00 30.58 83 ALA A O 1
ATOM 658 N N . GLY A 1 84 ? 35.254 -14.129 1.449 1.00 26.17 84 GLY A N 1
ATOM 659 C CA . GLY A 1 84 ? 34.460 -14.551 2.625 1.00 26.17 84 GLY A CA 1
ATOM 660 C C . GLY A 1 84 ? 33.179 -13.765 3.014 1.00 26.17 84 GLY A C 1
ATOM 661 O O . GLY A 1 84 ? 33.292 -12.637 3.482 1.00 26.17 84 GLY A O 1
ATOM 662 N N . ARG A 1 85 ? 32.037 -14.496 3.003 1.00 26.39 85 ARG A N 1
ATOM 663 C CA . ARG A 1 85 ? 30.728 -14.396 3.730 1.00 26.39 85 ARG A CA 1
ATOM 664 C C . ARG A 1 85 ? 29.511 -13.643 3.126 1.00 26.39 85 ARG A C 1
ATOM 666 O O . ARG A 1 85 ? 29.653 -12.620 2.469 1.00 26.39 85 ARG A O 1
ATOM 673 N N . ASP A 1 86 ? 28.333 -14.254 3.359 1.00 27.48 86 ASP A N 1
ATOM 674 C CA . ASP A 1 86 ? 27.005 -14.103 2.716 1.00 27.48 86 ASP A CA 1
ATOM 675 C C . ASP A 1 86 ? 26.196 -12.833 3.077 1.00 27.48 86 ASP A C 1
ATOM 677 O O . ASP A 1 86 ? 26.275 -12.339 4.201 1.00 27.48 86 ASP A O 1
ATOM 681 N N . VAL A 1 87 ? 25.354 -12.362 2.136 1.00 28.61 87 VAL A N 1
ATOM 682 C CA . VAL A 1 87 ? 24.415 -11.221 2.270 1.00 28.61 87 VAL A CA 1
ATOM 683 C C . VAL A 1 87 ? 22.997 -11.614 1.813 1.00 28.61 87 VAL A C 1
ATOM 685 O O . VAL A 1 87 ? 22.826 -12.230 0.762 1.00 28.61 87 VAL A O 1
ATOM 688 N N . VAL A 1 88 ? 21.989 -11.227 2.606 1.00 23.11 88 VAL A N 1
ATOM 689 C CA . VAL A 1 88 ? 20.540 -11.383 2.362 1.00 23.11 88 VAL A CA 1
ATOM 690 C C . VAL A 1 88 ? 20.047 -10.300 1.392 1.00 23.11 88 VAL A C 1
ATOM 692 O O . VAL A 1 88 ? 20.344 -9.122 1.572 1.00 23.11 88 VAL A O 1
ATOM 695 N N . THR A 1 89 ? 19.304 -10.696 0.357 1.00 22.69 89 THR A N 1
ATOM 696 C CA . THR A 1 89 ? 18.703 -9.817 -0.661 1.00 22.69 89 THR A CA 1
ATOM 697 C C . THR A 1 89 ? 17.402 -9.173 -0.170 1.00 22.69 89 THR A C 1
ATOM 699 O O . THR A 1 89 ? 16.434 -9.889 0.086 1.00 22.69 89 THR A O 1
ATOM 702 N N . GLY A 1 90 ? 17.374 -7.841 -0.104 1.00 23.66 90 GLY A N 1
ATOM 703 C CA . GLY A 1 90 ? 16.179 -6.999 -0.010 1.00 23.66 90 GLY A CA 1
ATOM 704 C C . GLY A 1 90 ? 16.433 -5.710 -0.800 1.00 23.66 90 GLY A C 1
ATOM 705 O O . GLY A 1 90 ? 17.532 -5.159 -0.715 1.00 23.66 90 GLY A O 1
ATOM 706 N N . ASP A 1 91 ? 15.461 -5.295 -1.610 1.00 26.16 91 ASP A N 1
ATOM 707 C CA . ASP A 1 91 ? 15.577 -4.177 -2.550 1.00 26.16 91 ASP A CA 1
ATOM 708 C C . ASP A 1 91 ? 15.224 -2.850 -1.858 1.00 26.16 91 ASP A C 1
ATOM 710 O O . ASP A 1 91 ? 14.166 -2.737 -1.252 1.00 26.16 91 ASP A O 1
ATOM 714 N N . VAL A 1 92 ? 16.157 -1.894 -1.932 1.00 25.88 92 VAL A N 1
ATOM 715 C CA . VAL A 1 92 ? 16.092 -0.410 -1.945 1.00 25.88 92 VAL A CA 1
ATOM 716 C C . VAL A 1 92 ? 17.556 0.020 -1.794 1.00 25.88 92 VAL A C 1
ATOM 718 O O . VAL A 1 92 ? 18.244 -0.443 -0.884 1.00 25.88 92 VAL A O 1
ATOM 721 N N . THR A 1 93 ? 18.077 0.863 -2.692 1.00 24.89 93 THR A N 1
ATOM 722 C CA . THR A 1 93 ? 19.477 1.308 -2.610 1.00 24.89 93 THR A CA 1
ATOM 723 C C . THR A 1 93 ? 19.615 2.827 -2.606 1.00 24.89 93 THR A C 1
ATOM 725 O O . THR A 1 93 ? 19.523 3.452 -3.656 1.00 24.89 93 THR A O 1
ATOM 728 N N . LEU A 1 94 ? 20.029 3.373 -1.459 1.00 25.06 94 LEU A N 1
ATOM 729 C CA . LEU A 1 94 ? 21.300 4.094 -1.342 1.00 25.06 94 LEU A CA 1
ATOM 730 C C . LEU A 1 94 ? 21.917 3.774 0.034 1.00 25.06 94 LEU A C 1
ATOM 732 O O . LEU A 1 94 ? 21.515 4.288 1.069 1.00 25.06 94 LEU A O 1
ATOM 736 N N . ALA A 1 95 ? 22.865 2.836 0.051 1.00 27.16 95 ALA A N 1
ATOM 737 C CA . ALA A 1 95 ? 23.485 2.331 1.270 1.00 27.16 95 ALA A CA 1
ATOM 738 C C . ALA A 1 95 ? 24.632 3.240 1.727 1.00 27.16 95 ALA A C 1
ATOM 740 O O . ALA A 1 95 ? 25.680 3.239 1.085 1.00 27.16 95 ALA A O 1
ATOM 741 N N . LEU A 1 96 ? 24.470 3.934 2.860 1.00 24.78 96 LEU A N 1
ATOM 742 C CA . LEU A 1 96 ? 25.572 4.542 3.622 1.00 24.78 96 LEU A CA 1
ATOM 743 C C . LEU A 1 96 ? 25.324 4.484 5.141 1.00 24.78 96 LEU A C 1
ATOM 745 O O . LEU A 1 96 ? 25.204 5.510 5.787 1.00 24.78 96 LEU A O 1
ATOM 749 N N . ALA A 1 97 ? 25.260 3.274 5.701 1.00 23.84 97 ALA A N 1
ATOM 750 C CA . ALA A 1 97 ? 25.662 2.912 7.070 1.00 23.84 97 ALA A CA 1
ATOM 751 C C . ALA A 1 97 ? 25.406 1.401 7.267 1.00 23.84 97 ALA A C 1
ATOM 753 O O . ALA A 1 97 ? 24.495 0.858 6.639 1.00 23.84 97 ALA A O 1
ATOM 754 N N . PRO A 1 98 ? 26.156 0.688 8.129 1.00 27.25 98 PRO A N 1
ATOM 755 C CA . PRO A 1 98 ? 25.849 -0.701 8.490 1.00 27.25 98 PRO A CA 1
ATOM 756 C C . PRO A 1 98 ? 24.541 -0.862 9.294 1.00 27.25 98 PRO A C 1
ATOM 758 O O . PRO A 1 98 ? 24.172 -1.984 9.621 1.00 27.25 98 PRO A O 1
ATOM 761 N N . GLU A 1 99 ? 23.806 0.223 9.546 1.00 27.77 99 GLU A N 1
ATOM 762 C CA . GLU A 1 99 ? 22.462 0.232 10.133 1.00 27.77 99 GLU A CA 1
ATOM 763 C C . GLU A 1 99 ? 21.420 0.629 9.076 1.00 27.77 99 GLU A C 1
ATOM 765 O O . GLU A 1 99 ? 20.740 1.639 9.153 1.00 27.77 99 GLU A O 1
ATOM 770 N N . VAL A 1 100 ? 21.381 -0.177 8.017 1.00 31.16 100 VAL A N 1
ATOM 771 C CA . VAL A 1 100 ? 20.184 -0.605 7.286 1.00 31.16 100 VAL A CA 1
ATOM 772 C C . VAL A 1 100 ? 18.983 0.372 7.293 1.00 31.16 100 VAL A C 1
ATOM 774 O O . VAL A 1 100 ? 17.999 0.182 8.010 1.00 31.16 100 VAL A O 1
ATOM 777 N N . ALA A 1 101 ? 19.017 1.374 6.412 1.00 25.55 101 ALA A N 1
ATOM 778 C CA . ALA A 1 101 ? 17.800 2.017 5.923 1.00 25.55 101 ALA A CA 1
ATOM 779 C C . ALA A 1 101 ? 17.127 1.065 4.913 1.00 25.55 101 ALA A C 1
ATOM 781 O O . ALA A 1 101 ? 17.684 0.760 3.858 1.00 25.55 101 ALA A O 1
ATOM 782 N N . HIS A 1 102 ? 15.965 0.526 5.274 1.00 29.86 102 HIS A N 1
ATOM 783 C CA . HIS A 1 102 ? 15.161 -0.366 4.442 1.00 29.86 102 HIS A CA 1
ATOM 784 C C . HIS A 1 102 ? 13.799 0.282 4.203 1.00 29.86 102 HIS A C 1
ATOM 786 O O . HIS A 1 102 ? 12.937 0.118 5.048 1.00 29.86 102 HIS A O 1
ATOM 792 N N . ASP A 1 103 ? 13.556 0.954 3.076 1.00 33.97 103 ASP A N 1
ATOM 793 C CA . ASP A 1 103 ? 12.211 1.465 2.751 1.00 33.97 103 ASP A CA 1
ATOM 794 C C . ASP A 1 103 ? 11.295 0.331 2.248 1.00 33.97 103 ASP A C 1
ATOM 796 O O . ASP A 1 103 ? 10.915 0.274 1.081 1.00 33.97 103 ASP A O 1
ATOM 800 N N . LEU A 1 104 ? 10.966 -0.614 3.128 1.00 30.69 104 LEU A N 1
ATOM 801 C CA . LEU A 1 104 ? 10.027 -1.701 2.840 1.00 30.69 104 LEU A CA 1
ATOM 802 C C . LEU A 1 104 ? 8.588 -1.211 3.052 1.00 30.69 104 LEU A C 1
ATOM 804 O O . LEU A 1 104 ? 8.298 -0.578 4.079 1.00 30.69 104 LEU A O 1
ATOM 808 N N . ALA A 1 105 ? 7.691 -1.486 2.098 1.00 39.47 105 ALA A N 1
ATOM 809 C CA . ALA A 1 105 ? 6.319 -0.989 2.135 1.00 39.47 105 ALA A CA 1
ATOM 810 C C . ALA A 1 105 ? 5.515 -1.615 3.282 1.00 39.47 105 ALA A C 1
ATOM 812 O O . ALA A 1 105 ? 5.144 -2.786 3.258 1.00 39.47 105 ALA A O 1
ATOM 813 N N . GLY A 1 106 ? 5.189 -0.788 4.269 1.00 43.22 106 GLY A N 1
ATOM 814 C CA . GLY A 1 106 ? 4.009 -0.946 5.110 1.00 43.22 106 GLY A CA 1
ATOM 815 C C . GLY A 1 106 ? 3.189 0.301 4.912 1.00 43.22 106 GLY A C 1
ATOM 816 O O . GLY A 1 106 ? 3.423 1.275 5.626 1.00 43.22 106 GLY A O 1
ATOM 817 N N . LEU A 1 107 ? 2.357 0.302 3.871 1.00 52.72 107 LEU A N 1
ATOM 818 C CA . LEU A 1 107 ? 1.491 1.427 3.566 1.00 52.72 107 LEU A CA 1
ATOM 819 C C . LEU A 1 107 ? 0.037 0.978 3.616 1.00 52.72 107 LEU A C 1
ATOM 821 O O . LEU A 1 107 ? -0.400 0.141 2.822 1.00 52.72 107 LEU A O 1
ATOM 825 N N . ASP A 1 108 ? -0.685 1.552 4.570 1.00 60.59 108 ASP A N 1
ATOM 826 C CA . ASP A 1 108 ? -2.118 1.362 4.726 1.00 60.59 108 ASP A CA 1
ATOM 827 C C . ASP A 1 108 ? -2.856 2.490 4.005 1.00 60.59 108 ASP A C 1
ATOM 829 O O . ASP A 1 108 ? -2.470 3.659 4.089 1.00 60.59 108 ASP A O 1
ATOM 833 N N . ALA A 1 109 ? -3.925 2.139 3.296 1.00 70.12 109 ALA A N 1
ATOM 834 C CA . ALA A 1 109 ? -4.928 3.088 2.838 1.00 70.12 109 ALA A CA 1
ATOM 835 C C . ALA A 1 109 ? -6.156 2.947 3.745 1.00 70.12 109 ALA A C 1
ATOM 837 O O . ALA A 1 109 ? -6.965 2.034 3.562 1.00 70.12 109 ALA A O 1
ATOM 838 N N . ALA A 1 110 ? -6.264 3.821 4.746 1.00 78.06 110 ALA A N 1
ATOM 839 C CA . ALA A 1 110 ? -7.402 3.874 5.654 1.00 78.06 110 ALA A CA 1
ATOM 840 C C . ALA A 1 110 ? -8.530 4.724 5.051 1.00 78.06 110 ALA A C 1
ATOM 842 O O . ALA A 1 110 ? -8.304 5.856 4.620 1.00 78.06 110 ALA A O 1
ATOM 843 N N . LEU A 1 111 ? -9.744 4.179 5.029 1.00 81.94 111 LEU A N 1
ATOM 844 C CA . LEU A 1 111 ? -10.945 4.836 4.530 1.00 81.94 111 LEU A CA 1
ATOM 845 C C . LEU A 1 111 ? -11.996 4.935 5.633 1.00 81.94 111 LEU A C 1
ATOM 847 O O . LEU A 1 111 ? -12.600 3.931 6.019 1.00 81.94 111 LEU A O 1
ATOM 851 N N . LEU A 1 112 ? -12.220 6.155 6.108 1.00 89.81 112 LEU A N 1
ATOM 852 C CA . LEU A 1 112 ? -13.204 6.479 7.132 1.00 89.81 112 LEU A CA 1
ATOM 853 C C . LEU A 1 112 ? -14.632 6.495 6.568 1.00 89.81 112 LEU A C 1
ATOM 855 O O . LEU A 1 112 ? -14.858 6.574 5.359 1.00 89.81 112 LEU A O 1
ATOM 859 N N . ALA A 1 113 ? -15.623 6.418 7.459 1.00 94.06 113 ALA A N 1
ATOM 860 C CA . ALA A 1 113 ? -17.038 6.395 7.079 1.00 94.06 113 ALA A CA 1
ATOM 861 C C . ALA A 1 113 ? -17.511 7.683 6.374 1.00 94.06 113 ALA A C 1
ATOM 863 O O . ALA A 1 113 ? -18.489 7.652 5.625 1.00 94.06 113 ALA A O 1
ATOM 864 N N . ASP A 1 114 ? -16.834 8.801 6.634 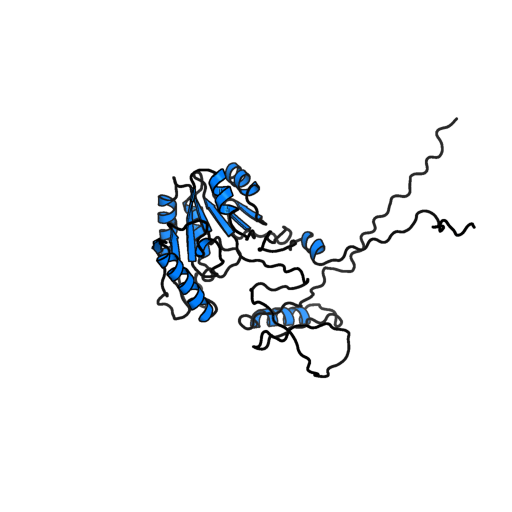1.00 93.62 114 ASP A N 1
ATOM 865 C CA . ASP A 1 114 ? -17.124 10.155 6.148 1.00 93.62 114 ASP A CA 1
ATOM 866 C C . ASP A 1 114 ? -16.268 10.563 4.935 1.00 93.62 114 ASP A C 1
ATOM 868 O O . ASP A 1 114 ? -16.266 11.723 4.522 1.00 93.62 114 ASP A O 1
ATOM 872 N N . ALA A 1 115 ? -15.549 9.611 4.347 1.00 95.38 115 ALA A N 1
ATOM 873 C CA . ALA A 1 115 ? -14.668 9.852 3.222 1.00 95.38 115 ALA A CA 1
ATOM 874 C C . ALA A 1 115 ? -15.392 10.086 1.890 1.00 95.38 115 ALA A C 1
ATOM 876 O O . ALA A 1 115 ? -16.445 9.505 1.607 1.00 95.38 115 ALA A O 1
ATOM 877 N N . ASP A 1 116 ? -14.742 10.849 1.007 1.00 96.81 116 ASP A N 1
ATOM 878 C CA . ASP A 1 116 ? -15.068 10.862 -0.419 1.00 96.81 116 ASP A CA 1
ATOM 879 C C . ASP A 1 116 ? -14.693 9.508 -1.045 1.00 96.81 116 ASP A C 1
ATOM 881 O O . ASP A 1 116 ? -13.524 9.213 -1.316 1.00 96.81 116 ASP A O 1
ATOM 885 N N . LEU A 1 117 ? -15.707 8.663 -1.248 1.00 95.88 117 LEU A N 1
ATOM 886 C CA . LEU A 1 117 ? -15.522 7.301 -1.741 1.00 95.88 117 LEU A CA 1
ATOM 887 C C . LEU A 1 117 ? -15.031 7.245 -3.186 1.00 95.88 117 LEU A C 1
ATOM 889 O O . LEU A 1 117 ? -14.357 6.279 -3.534 1.00 95.88 117 LEU A O 1
ATOM 893 N N . ASP A 1 118 ? -15.365 8.230 -4.021 1.00 96.62 118 ASP A N 1
ATOM 894 C CA . ASP A 1 118 ? -14.964 8.235 -5.429 1.00 96.62 118 ASP A CA 1
ATOM 895 C C . ASP A 1 118 ? -13.477 8.588 -5.547 1.00 96.62 118 ASP A C 1
ATOM 897 O O . ASP A 1 118 ? -12.702 7.841 -6.151 1.00 96.62 118 ASP A O 1
ATOM 901 N N . ALA A 1 119 ? -13.043 9.644 -4.848 1.00 96.12 119 ALA A N 1
ATOM 902 C CA . ALA A 1 119 ? -11.634 10.029 -4.768 1.00 96.12 119 ALA A CA 1
ATOM 903 C C . ALA A 1 119 ? -10.764 8.929 -4.129 1.00 96.12 119 ALA A C 1
ATOM 905 O O . ALA A 1 119 ? -9.680 8.600 -4.635 1.00 96.12 119 ALA A O 1
ATOM 906 N N . ALA A 1 120 ? -11.255 8.310 -3.050 1.00 95.62 120 ALA A N 1
ATOM 907 C CA . ALA A 1 120 ? -10.584 7.183 -2.415 1.00 95.62 120 ALA A CA 1
ATOM 908 C C . ALA A 1 120 ? -10.496 5.963 -3.344 1.00 95.62 120 ALA A C 1
ATOM 910 O O . ALA A 1 120 ? -9.436 5.345 -3.444 1.00 95.62 120 ALA A O 1
ATOM 911 N N . ALA A 1 121 ? -11.578 5.623 -4.052 1.00 96.50 121 ALA A N 1
ATOM 912 C CA . ALA A 1 121 ? -11.616 4.507 -4.996 1.00 96.50 121 ALA A CA 1
ATOM 913 C C . ALA A 1 121 ? -10.666 4.714 -6.182 1.00 96.50 121 ALA A C 1
ATOM 915 O O . ALA A 1 121 ? -9.939 3.788 -6.556 1.00 96.50 121 ALA A O 1
ATOM 916 N N . ALA A 1 122 ? -10.626 5.928 -6.737 1.00 95.62 122 ALA A N 1
ATOM 917 C CA . ALA A 1 122 ? -9.682 6.302 -7.782 1.00 95.62 122 ALA A CA 1
ATOM 918 C C . ALA A 1 122 ? -8.235 6.134 -7.297 1.00 95.62 122 ALA A C 1
ATOM 920 O O . ALA A 1 122 ? -7.417 5.512 -7.973 1.00 95.62 122 ALA A O 1
ATOM 921 N N . THR A 1 123 ? -7.936 6.614 -6.086 1.00 93.94 123 THR A N 1
ATOM 922 C CA . THR A 1 123 ? -6.605 6.486 -5.477 1.00 93.94 123 THR A CA 1
ATOM 923 C C . THR A 1 123 ? -6.233 5.033 -5.211 1.00 93.94 123 THR A C 1
ATOM 925 O O . THR A 1 123 ? -5.125 4.619 -5.533 1.00 93.94 123 THR A O 1
ATOM 928 N N . ALA A 1 124 ? -7.154 4.222 -4.694 1.00 93.81 124 ALA A N 1
ATOM 929 C CA . ALA A 1 124 ? -6.907 2.802 -4.472 1.00 93.81 124 ALA A CA 1
ATOM 930 C C . ALA A 1 124 ? -6.600 2.064 -5.788 1.00 93.81 124 ALA A C 1
ATOM 932 O O . ALA A 1 124 ? -5.713 1.213 -5.825 1.00 93.81 124 ALA A O 1
ATOM 933 N N . ALA A 1 125 ? -7.261 2.422 -6.896 1.00 94.94 125 ALA A N 1
ATOM 934 C CA . ALA A 1 125 ? -6.946 1.870 -8.213 1.00 94.94 125 ALA A CA 1
ATOM 935 C C . ALA A 1 125 ? -5.556 2.300 -8.730 1.00 94.94 125 ALA A C 1
ATOM 937 O O . ALA A 1 125 ? -4.886 1.507 -9.395 1.00 94.94 125 ALA A O 1
ATOM 938 N N . LEU A 1 126 ? -5.074 3.503 -8.377 1.00 91.75 126 LEU A N 1
ATOM 939 C CA . LEU A 1 126 ? -3.712 3.949 -8.714 1.00 91.75 126 LEU A CA 1
ATOM 940 C C . LEU A 1 126 ? -2.623 3.056 -8.102 1.00 91.75 126 LEU A C 1
ATOM 942 O O . LEU A 1 126 ? -1.523 3.003 -8.653 1.00 91.75 126 LEU A O 1
ATOM 946 N N . MET A 1 127 ? -2.915 2.313 -7.027 1.00 90.94 127 MET A N 1
ATOM 947 C CA . MET A 1 127 ? -1.952 1.394 -6.401 1.00 90.94 127 MET A CA 1
ATOM 948 C C . MET A 1 127 ? -1.548 0.231 -7.318 1.00 90.94 127 MET A C 1
ATOM 950 O O . MET A 1 127 ? -0.537 -0.423 -7.074 1.00 90.94 127 MET A O 1
ATOM 954 N N . TYR A 1 128 ? -2.286 -0.006 -8.408 1.00 94.69 128 TYR A N 1
ATOM 955 C CA . TYR A 1 128 ? -1.910 -0.977 -9.436 1.00 94.69 128 TYR A CA 1
ATOM 956 C C . TYR A 1 128 ? -0.925 -0.436 -10.482 1.00 94.69 128 TYR A C 1
ATOM 958 O O . TYR A 1 128 ? -0.364 -1.231 -11.244 1.00 94.69 128 TYR A O 1
ATOM 966 N N . ARG A 1 129 ? -0.677 0.882 -10.538 1.00 87.56 129 ARG A N 1
ATOM 967 C CA . ARG A 1 129 ? 0.321 1.459 -11.457 1.00 87.56 129 ARG A CA 1
ATOM 968 C C . ARG A 1 129 ? 1.712 0.900 -11.162 1.00 87.56 129 ARG A C 1
ATOM 970 O O . ARG A 1 129 ? 1.993 0.419 -10.067 1.00 87.56 129 ARG A O 1
ATOM 977 N N . ASN A 1 130 ? 2.574 0.904 -12.178 1.00 86.69 130 ASN A N 1
ATOM 978 C CA . ASN A 1 130 ? 3.871 0.211 -12.147 1.00 86.69 130 ASN A CA 1
ATOM 979 C C . ASN A 1 130 ? 3.763 -1.285 -11.760 1.00 86.69 130 ASN A C 1
ATOM 981 O O . ASN A 1 130 ? 4.674 -1.856 -11.156 1.00 86.69 130 ASN A O 1
ATOM 985 N N . ALA A 1 131 ? 2.616 -1.911 -12.054 1.00 92.00 131 ALA A N 1
ATOM 986 C CA . ALA A 1 131 ? 2.265 -3.257 -11.605 1.00 92.00 131 ALA A CA 1
ATOM 987 C C . ALA A 1 131 ? 2.413 -3.447 -10.081 1.00 92.00 131 ALA A C 1
ATOM 989 O O . ALA A 1 131 ? 2.859 -4.499 -9.636 1.00 92.00 131 ALA A O 1
ATOM 990 N N . GLY A 1 132 ? 2.091 -2.424 -9.279 1.00 87.06 132 GLY A N 1
ATOM 991 C CA . GLY A 1 132 ? 2.192 -2.459 -7.814 1.00 87.06 132 GLY A CA 1
ATOM 992 C C . GLY A 1 132 ? 3.620 -2.575 -7.263 1.00 87.06 132 GLY A C 1
ATOM 993 O O . GLY A 1 132 ? 3.807 -2.847 -6.080 1.00 87.06 132 GLY A O 1
ATOM 994 N N . GLN A 1 133 ? 4.643 -2.370 -8.098 1.00 88.06 133 GLN A N 1
ATOM 995 C CA . GLN A 1 133 ? 6.057 -2.383 -7.705 1.00 88.06 133 GLN A CA 1
ATOM 996 C C . GLN A 1 133 ? 6.479 -0.984 -7.236 1.00 88.06 133 GLN A C 1
ATOM 998 O O . GLN A 1 133 ? 7.307 -0.318 -7.860 1.00 88.06 133 GLN A O 1
ATOM 1003 N N . VAL A 1 134 ? 5.824 -0.484 -6.189 1.00 83.69 134 VAL A N 1
ATOM 1004 C CA . VAL A 1 134 ? 6.048 0.857 -5.638 1.00 83.69 134 VAL A CA 1
ATOM 1005 C C . VAL A 1 134 ? 6.077 0.742 -4.120 1.00 83.69 134 VAL A C 1
ATOM 1007 O O . VAL A 1 134 ? 5.092 0.315 -3.528 1.00 83.69 134 VAL A O 1
ATOM 1010 N N . CYS A 1 135 ? 7.169 1.164 -3.477 1.00 79.62 135 CYS A N 1
ATOM 1011 C CA . CYS A 1 135 ? 7.294 1.111 -2.012 1.00 79.62 135 CYS A CA 1
ATOM 1012 C C . CYS A 1 135 ? 6.242 1.977 -1.287 1.00 79.62 135 CYS A C 1
ATOM 1014 O O . CYS A 1 135 ? 5.900 1.742 -0.134 1.00 79.62 135 CYS A O 1
ATOM 1016 N N . LEU A 1 136 ? 5.701 2.975 -1.987 1.00 81.50 136 LEU A N 1
ATOM 1017 C CA . LEU A 1 136 ? 4.647 3.872 -1.516 1.00 81.50 136 LEU A CA 1
ATOM 1018 C C . LEU A 1 136 ? 3.231 3.348 -1.806 1.00 81.50 136 LEU A C 1
ATOM 1020 O O . LEU A 1 136 ? 2.276 4.072 -1.553 1.00 81.50 136 LEU A O 1
ATOM 1024 N N . ALA A 1 137 ? 3.063 2.158 -2.391 1.00 78.12 137 ALA A N 1
ATOM 1025 C CA . ALA A 1 137 ? 1.736 1.643 -2.718 1.00 78.12 137 ALA A CA 1
ATOM 1026 C C . ALA A 1 137 ? 0.978 1.204 -1.459 1.00 78.12 137 ALA A C 1
ATOM 1028 O O . ALA A 1 137 ? 1.467 0.379 -0.687 1.00 78.12 137 ALA A O 1
ATOM 1029 N N . GLY A 1 138 ? -0.249 1.706 -1.301 1.00 81.56 138 GLY A N 1
ATOM 1030 C CA . GLY A 1 138 ? -1.197 1.314 -0.260 1.00 81.56 138 GLY A CA 1
ATOM 1031 C C . GLY A 1 138 ? -1.754 -0.076 -0.522 1.00 81.56 138 GLY A C 1
ATOM 1032 O O . GLY A 1 138 ? -2.854 -0.219 -1.050 1.00 81.56 138 GLY A O 1
ATOM 1033 N N . THR A 1 139 ? -0.965 -1.102 -0.207 1.00 88.38 139 THR A N 1
ATOM 1034 C CA . THR A 1 139 ? -1.283 -2.508 -0.509 1.00 88.38 139 THR A CA 1
ATOM 1035 C C . THR A 1 139 ? -2.290 -3.126 0.462 1.00 88.38 139 THR A C 1
ATOM 1037 O O . THR A 1 139 ? -2.911 -4.147 0.147 1.00 88.38 139 THR A O 1
ATOM 1040 N N . ARG A 1 140 ? -2.511 -2.483 1.612 1.00 94.38 140 ARG A N 1
ATOM 1041 C CA . ARG A 1 140 ? -3.507 -2.855 2.621 1.00 94.38 140 ARG A CA 1
ATOM 1042 C C . ARG A 1 140 ? -4.605 -1.798 2.671 1.00 94.38 140 ARG A C 1
ATOM 1044 O O . ARG A 1 140 ? -4.384 -0.682 3.134 1.00 94.38 140 ARG A O 1
ATOM 1051 N N . LEU A 1 141 ? -5.790 -2.140 2.178 1.00 96.75 141 LEU A N 1
ATOM 1052 C CA . LEU A 1 141 ? -6.973 -1.289 2.252 1.00 96.75 141 LEU A CA 1
ATOM 1053 C C . LEU A 1 141 ? -7.709 -1.595 3.560 1.00 96.75 141 LEU A C 1
ATOM 1055 O O . LEU A 1 141 ? -8.201 -2.708 3.756 1.00 96.75 141 LEU A O 1
ATOM 1059 N N . LEU A 1 142 ? -7.794 -0.606 4.443 1.00 97.19 142 LEU A N 1
ATOM 1060 C CA . LEU A 1 142 ? -8.576 -0.670 5.674 1.00 97.19 142 LEU A CA 1
ATOM 1061 C C . LEU A 1 142 ? -9.804 0.208 5.472 1.00 97.19 142 LEU A C 1
ATOM 1063 O O . LEU A 1 142 ? -9.666 1.415 5.302 1.00 97.19 142 LEU A O 1
ATOM 1067 N N . VAL A 1 143 ? -11.000 -0.372 5.446 1.00 97.56 143 VAL A N 1
ATOM 1068 C CA . VAL A 1 143 ? -12.209 0.361 5.040 1.00 97.56 143 VAL A CA 1
ATOM 1069 C C . VAL A 1 143 ? -13.297 0.253 6.092 1.00 97.56 143 VAL A C 1
ATOM 1071 O O . VAL A 1 143 ? -13.656 -0.850 6.496 1.00 97.56 143 VAL A O 1
ATOM 1074 N N . HIS A 1 144 ? -13.872 1.381 6.503 1.00 98.38 144 HIS A N 1
ATOM 1075 C CA . HIS A 1 144 ? -14.969 1.359 7.459 1.00 98.38 144 HIS A CA 1
ATOM 1076 C C . HIS A 1 144 ? -16.141 0.518 6.917 1.00 98.38 144 HIS A C 1
ATOM 1078 O O . HIS A 1 144 ? -16.575 0.681 5.769 1.00 98.38 144 HIS A O 1
ATOM 1084 N N . GLU A 1 145 ? -16.671 -0.394 7.732 1.00 98.19 145 GLU A N 1
ATOM 1085 C CA . GLU A 1 145 ? -17.635 -1.417 7.300 1.00 98.19 145 GLU A CA 1
ATOM 1086 C C . GLU A 1 145 ? -18.892 -0.829 6.632 1.00 98.19 145 GLU A C 1
ATOM 1088 O O . GLU A 1 145 ? -19.392 -1.367 5.642 1.00 98.19 145 GLU A O 1
ATOM 1093 N N . SER A 1 146 ? -19.349 0.340 7.098 1.00 98.38 146 SER A N 1
ATOM 1094 C CA . SER A 1 146 ? -20.531 1.039 6.569 1.00 98.38 146 SER A CA 1
ATOM 1095 C C . SER A 1 146 ? -20.372 1.550 5.128 1.00 98.38 146 SER A C 1
ATOM 1097 O O . SER A 1 146 ? -21.368 1.850 4.459 1.00 98.38 146 SER A O 1
ATOM 1099 N N . VAL A 1 147 ? -19.137 1.665 4.625 1.00 97.94 147 VAL A N 1
ATOM 1100 C CA . VAL A 1 147 ? -18.841 2.149 3.266 1.00 97.94 147 VAL A CA 1
ATOM 1101 C C . VAL A 1 147 ? -18.169 1.103 2.381 1.00 97.94 147 VAL A C 1
ATOM 1103 O O . VAL A 1 147 ? -18.155 1.283 1.163 1.00 97.94 147 VAL A O 1
ATOM 1106 N N . ALA A 1 148 ? -17.694 -0.012 2.946 1.00 97.69 148 ALA A N 1
ATOM 1107 C CA . ALA A 1 148 ? -16.911 -1.031 2.248 1.00 97.69 148 ALA A CA 1
ATOM 1108 C C . ALA A 1 148 ? -17.551 -1.513 0.936 1.00 97.69 148 ALA A C 1
ATOM 1110 O O . ALA A 1 148 ? -16.898 -1.517 -0.106 1.00 97.69 148 ALA A O 1
ATOM 1111 N N . GLY A 1 149 ? -18.847 -1.840 0.945 1.00 97.94 149 GLY A N 1
ATOM 1112 C CA . GLY A 1 149 ? -19.546 -2.292 -0.264 1.00 97.94 149 GLY A CA 1
ATOM 1113 C C . GLY A 1 149 ? -19.579 -1.239 -1.381 1.00 97.94 149 GLY A C 1
ATOM 1114 O O . GLY A 1 149 ? -19.326 -1.560 -2.543 1.00 97.94 149 GLY A O 1
ATOM 1115 N N . ARG A 1 150 ? -19.843 0.029 -1.032 1.00 98.12 150 ARG A N 1
ATOM 1116 C CA . ARG A 1 150 ? -19.872 1.148 -1.993 1.00 98.12 150 ARG A CA 1
ATOM 1117 C C . ARG A 1 150 ? -18.478 1.456 -2.533 1.00 98.12 150 A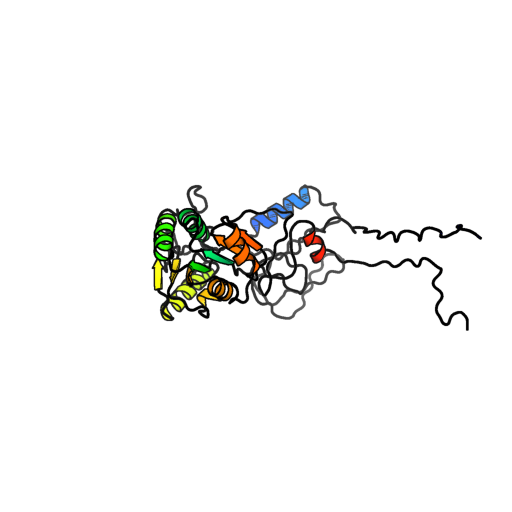RG A C 1
ATOM 1119 O O . ARG A 1 150 ? -18.326 1.642 -3.737 1.00 98.12 150 ARG A O 1
ATOM 1126 N N . PHE A 1 151 ? -17.473 1.448 -1.662 1.00 98.00 151 PHE A N 1
ATOM 1127 C CA . PHE A 1 151 ? -16.077 1.644 -2.037 1.00 98.00 151 PHE A CA 1
ATOM 1128 C C . PHE A 1 151 ? -15.581 0.559 -3.000 1.00 98.00 151 PHE A C 1
ATOM 1130 O O . PHE A 1 151 ? -15.043 0.882 -4.054 1.00 98.00 151 PHE A O 1
ATOM 1137 N N . VAL A 1 152 ? -15.822 -0.722 -2.695 1.00 98.25 152 VAL A N 1
ATOM 1138 C CA . VAL A 1 152 ? -15.421 -1.847 -3.559 1.00 98.25 152 VAL A CA 1
ATOM 1139 C C . VAL A 1 152 ? -16.056 -1.736 -4.946 1.00 98.25 152 VAL A C 1
ATOM 1141 O O . VAL A 1 152 ? -15.381 -1.965 -5.950 1.00 98.25 152 VAL A O 1
ATOM 1144 N N . ALA A 1 153 ? -17.335 -1.355 -5.020 1.00 98.12 153 ALA A N 1
ATOM 1145 C CA . ALA A 1 153 ? -18.022 -1.149 -6.291 1.00 98.12 153 ALA A CA 1
ATOM 1146 C C . ALA A 1 153 ? -17.420 0.017 -7.097 1.00 98.12 153 ALA A C 1
ATOM 1148 O O . ALA A 1 153 ? -17.148 -0.143 -8.288 1.00 98.12 153 ALA A O 1
ATOM 1149 N N . ALA A 1 154 ? -17.163 1.161 -6.454 1.00 97.88 154 ALA A N 1
ATOM 1150 C CA . ALA A 1 154 ? -16.535 2.315 -7.098 1.00 97.88 154 ALA A CA 1
ATOM 1151 C C . ALA A 1 154 ? -15.114 1.984 -7.588 1.00 97.88 154 ALA A C 1
ATOM 1153 O O . ALA A 1 154 ? -14.785 2.218 -8.751 1.00 97.88 154 ALA A O 1
ATOM 1154 N N . MET A 1 155 ? -14.300 1.352 -6.735 1.00 97.56 155 MET A N 1
ATOM 1155 C CA . MET A 1 155 ? -12.929 0.948 -7.053 1.00 97.56 155 MET A CA 1
ATOM 1156 C C . MET A 1 155 ? -12.894 -0.004 -8.245 1.00 97.56 155 MET A C 1
ATOM 1158 O O . MET A 1 155 ? -12.084 0.189 -9.151 1.00 97.56 155 MET A O 1
ATOM 1162 N N . ARG A 1 156 ? -13.802 -0.987 -8.298 1.00 98.06 156 ARG A N 1
ATOM 1163 C CA . ARG A 1 156 ? -13.920 -1.894 -9.445 1.00 98.06 156 ARG A CA 1
ATOM 1164 C C . ARG A 1 156 ? -14.123 -1.131 -10.754 1.00 98.06 156 ARG A C 1
ATOM 1166 O O . ARG A 1 156 ? -13.449 -1.434 -11.734 1.00 98.06 156 ARG A O 1
ATOM 1173 N N . GLY A 1 157 ? -14.979 -0.109 -10.747 1.00 97.75 157 GLY A N 1
ATOM 1174 C CA . GLY A 1 157 ? -15.214 0.738 -11.915 1.00 97.75 157 GLY A CA 1
ATOM 1175 C C . GLY A 1 157 ? -13.952 1.447 -12.417 1.00 97.75 157 GLY A C 1
ATOM 1176 O O . GLY A 1 157 ? -13.777 1.581 -13.624 1.00 97.75 157 GLY A O 1
ATOM 1177 N N . TYR A 1 158 ? -13.051 1.872 -11.525 1.00 97.75 158 TYR A N 1
ATOM 1178 C CA . TYR A 1 158 ? -11.745 2.420 -11.919 1.00 97.75 158 TYR A CA 1
ATOM 1179 C C . TYR A 1 158 ? -10.788 1.342 -12.424 1.00 97.75 158 TYR A C 1
ATOM 1181 O O . TYR A 1 158 ? -10.156 1.534 -13.458 1.00 97.75 158 TYR A O 1
ATOM 1189 N N . VAL A 1 159 ? -10.704 0.204 -11.731 1.00 97.19 159 VAL A N 1
ATOM 1190 C CA . VAL A 1 159 ? -9.802 -0.898 -12.096 1.00 97.19 159 VAL A CA 1
ATOM 1191 C C . VAL A 1 159 ? -10.121 -1.459 -13.480 1.00 97.19 159 VAL A C 1
ATOM 1193 O O . VAL A 1 159 ? -9.208 -1.748 -14.245 1.00 97.19 159 VAL A O 1
ATOM 1196 N N . GLU A 1 160 ? -11.401 -1.575 -13.833 1.00 96.12 160 GLU A N 1
ATOM 1197 C CA . GLU A 1 160 ? -11.840 -2.065 -15.148 1.00 96.12 160 GLU A CA 1
ATOM 1198 C C . GLU A 1 160 ? -11.498 -1.110 -16.302 1.00 96.12 160 GLU A C 1
ATOM 1200 O O . GLU A 1 160 ? -11.478 -1.534 -17.456 1.00 96.12 160 GLU A O 1
ATOM 1205 N N . ARG A 1 161 ? -11.196 0.160 -16.002 1.00 95.56 161 ARG A N 1
ATOM 1206 C CA . ARG A 1 161 ? -10.761 1.160 -16.987 1.00 95.56 161 ARG A CA 1
ATOM 1207 C C . ARG A 1 161 ? -9.244 1.228 -17.161 1.00 95.56 161 ARG A C 1
ATOM 1209 O O . ARG A 1 161 ? -8.806 1.879 -18.103 1.00 95.56 161 ARG A O 1
ATOM 1216 N N . LEU A 1 162 ? -8.467 0.577 -16.289 1.00 95.06 162 LEU A N 1
ATOM 1217 C CA . LEU A 1 162 ? -7.008 0.611 -16.365 1.00 95.06 162 LEU A CA 1
ATOM 1218 C C . LEU A 1 162 ? -6.514 -0.017 -17.669 1.00 95.06 162 LEU A C 1
ATOM 1220 O O . LEU A 1 162 ? -6.811 -1.177 -17.972 1.00 95.06 162 LEU A O 1
ATOM 1224 N N . VAL A 1 163 ? -5.690 0.722 -18.407 1.00 95.44 163 VAL A N 1
ATOM 1225 C CA . VAL A 1 163 ? -5.053 0.210 -19.623 1.00 95.44 163 VAL A CA 1
ATOM 1226 C C . VAL A 1 163 ? -3.793 -0.574 -19.250 1.00 95.44 163 VAL A C 1
ATOM 1228 O O . VAL A 1 163 ? -2.786 -0.014 -18.811 1.00 95.44 163 VAL A O 1
ATOM 1231 N N . ILE A 1 164 ? -3.846 -1.894 -19.426 1.00 97.06 164 ILE A N 1
ATOM 1232 C CA . ILE A 1 164 ? -2.725 -2.809 -19.175 1.00 97.06 164 ILE A CA 1
ATOM 1233 C C . ILE A 1 164 ? -2.085 -3.178 -20.510 1.00 97.06 164 ILE A C 1
ATOM 1235 O O . ILE A 1 164 ? -2.756 -3.748 -21.374 1.00 97.06 164 ILE A O 1
ATOM 1239 N N . GLY A 1 165 ? -0.796 -2.894 -20.681 1.00 95.81 165 GLY A N 1
ATOM 1240 C CA . GLY A 1 165 ? -0.191 -2.989 -22.004 1.00 95.81 165 GLY A CA 1
ATOM 1241 C C . GLY A 1 165 ? 1.309 -2.747 -22.063 1.00 95.81 165 GLY A C 1
ATOM 1242 O O . GLY A 1 165 ? 2.028 -2.796 -21.065 1.00 95.81 165 GLY A O 1
ATOM 1243 N N . ASP A 1 166 ? 1.772 -2.500 -23.285 1.00 94.94 166 ASP A N 1
ATOM 1244 C CA . ASP A 1 166 ? 3.159 -2.172 -23.586 1.00 94.94 166 ASP A CA 1
ATOM 1245 C C . ASP A 1 166 ? 3.539 -0.828 -22.938 1.00 94.94 166 ASP A C 1
ATOM 1247 O O . ASP A 1 166 ? 2.879 0.175 -23.218 1.00 94.94 166 ASP A O 1
ATOM 1251 N N . PRO A 1 167 ? 4.601 -0.756 -22.114 1.00 92.81 167 PRO A N 1
ATOM 1252 C CA . PRO A 1 167 ? 5.002 0.484 -21.448 1.00 92.81 167 PRO A CA 1
ATOM 1253 C C . PRO A 1 167 ? 5.473 1.588 -22.411 1.00 92.81 167 PRO A C 1
ATOM 1255 O O . PRO A 1 167 ? 5.694 2.716 -21.981 1.00 92.81 167 PRO A O 1
ATOM 1258 N N . ARG A 1 168 ? 5.653 1.285 -23.704 1.00 92.88 168 ARG A N 1
ATOM 1259 C CA . ARG A 1 168 ? 5.974 2.271 -24.748 1.00 92.88 168 ARG A CA 1
ATOM 1260 C C . ARG A 1 168 ? 4.736 2.974 -25.306 1.00 92.88 168 ARG A C 1
ATOM 1262 O O . ARG A 1 168 ? 4.884 3.980 -25.997 1.00 92.88 168 ARG A O 1
ATOM 1269 N N . ASP A 1 169 ? 3.544 2.434 -25.062 1.00 95.62 169 ASP A N 1
ATOM 1270 C CA . ASP A 1 169 ? 2.289 3.072 -25.447 1.00 95.62 169 ASP A CA 1
ATOM 1271 C C . ASP A 1 169 ? 1.920 4.131 -24.392 1.00 95.62 169 ASP A C 1
ATOM 1273 O O . ASP A 1 169 ? 1.783 3.784 -23.216 1.00 95.62 169 ASP A O 1
ATOM 1277 N N . PRO A 1 170 ? 1.748 5.413 -24.769 1.00 93.38 170 PRO A N 1
ATOM 1278 C CA . PRO A 1 170 ? 1.393 6.472 -23.826 1.00 93.38 170 PRO A CA 1
ATOM 1279 C C . PRO A 1 170 ? 0.025 6.275 -23.155 1.00 93.38 170 PRO A C 1
ATOM 1281 O O . PRO A 1 170 ? -0.232 6.910 -22.134 1.00 93.38 170 PRO A O 1
ATOM 1284 N N . ALA A 1 171 ? -0.851 5.429 -23.707 1.00 94.00 171 ALA A N 1
ATOM 1285 C CA . ALA A 1 171 ? -2.121 5.078 -23.083 1.00 94.00 171 ALA A CA 1
ATOM 1286 C C . ALA A 1 171 ? -1.971 4.027 -21.970 1.00 94.00 171 ALA A C 1
ATOM 1288 O O . ALA A 1 171 ? -2.881 3.899 -21.157 1.00 94.00 171 ALA A O 1
ATOM 1289 N N . THR A 1 172 ? -0.861 3.280 -21.913 1.00 94.69 172 THR A N 1
ATOM 1290 C CA . THR A 1 172 ? -0.642 2.237 -20.901 1.00 94.69 172 THR A CA 1
ATOM 1291 C C . THR A 1 172 ? -0.471 2.839 -19.508 1.00 94.69 172 THR A C 1
ATOM 1293 O O . THR A 1 172 ? 0.397 3.674 -19.257 1.00 94.69 172 THR A O 1
ATOM 1296 N N . GLU A 1 173 ? -1.245 2.334 -18.552 1.00 92.19 173 GLU A N 1
ATOM 1297 C CA . GLU A 1 173 ? -1.186 2.733 -17.144 1.00 92.19 173 GLU A CA 1
ATOM 1298 C C . GLU A 1 173 ? -0.514 1.678 -16.259 1.00 92.19 173 GLU A C 1
ATOM 1300 O O . GLU A 1 173 ? 0.100 2.016 -15.240 1.00 92.19 173 GLU A O 1
ATOM 1305 N N . VAL A 1 174 ? -0.617 0.404 -16.649 1.00 95.69 174 VAL A N 1
ATOM 1306 C CA . VAL A 1 174 ? -0.040 -0.738 -15.933 1.00 95.69 174 VAL A CA 1
ATOM 1307 C C . VAL A 1 174 ? 0.833 -1.553 -16.888 1.00 95.69 174 VAL A C 1
ATOM 1309 O O . VAL A 1 174 ? 0.342 -2.212 -17.803 1.00 95.69 174 VAL A O 1
ATOM 1312 N N . GLY A 1 175 ? 2.144 -1.499 -16.656 1.00 95.38 175 GLY A N 1
ATOM 1313 C CA . GLY A 1 175 ? 3.143 -2.258 -17.407 1.00 95.38 175 GLY A CA 1
ATOM 1314 C C . GLY A 1 175 ? 3.397 -3.669 -16.850 1.00 95.38 175 GLY A C 1
ATOM 1315 O O . GLY A 1 175 ? 2.631 -4.171 -16.022 1.00 95.38 175 GLY A O 1
ATOM 1316 N N . PRO A 1 176 ? 4.478 -4.331 -17.294 1.00 96.56 176 PRO A N 1
ATOM 1317 C CA . PRO A 1 176 ? 4.853 -5.659 -16.822 1.00 96.56 176 PRO A CA 1
ATOM 1318 C C . PRO A 1 176 ? 5.512 -5.628 -15.435 1.00 96.56 176 PRO A C 1
ATOM 1320 O O . PRO A 1 176 ? 6.116 -4.642 -15.015 1.00 96.56 176 PRO A O 1
ATOM 1323 N N . ILE A 1 177 ? 5.483 -6.772 -14.757 1.00 94.44 177 ILE A N 1
ATOM 1324 C CA . ILE A 1 177 ? 6.346 -7.060 -13.609 1.00 94.44 177 ILE A CA 1
ATOM 1325 C C . ILE A 1 177 ? 7.795 -7.202 -14.091 1.00 94.44 177 ILE A C 1
ATOM 1327 O O . ILE A 1 177 ? 8.057 -7.830 -15.120 1.00 94.44 177 ILE A O 1
ATOM 1331 N N . ILE A 1 178 ? 8.747 -6.679 -13.317 1.00 91.06 178 ILE A N 1
ATOM 1332 C CA . ILE A 1 178 ? 10.152 -6.503 -13.710 1.00 91.06 178 ILE A CA 1
ATOM 1333 C C . ILE A 1 178 ? 10.851 -7.795 -14.159 1.00 91.06 178 ILE A C 1
ATOM 1335 O O . ILE A 1 178 ? 11.696 -7.768 -15.051 1.00 91.06 178 ILE A O 1
ATOM 1339 N N . HIS A 1 179 ? 10.506 -8.943 -13.565 1.00 91.06 179 HIS A N 1
ATOM 1340 C CA . HIS A 1 179 ? 11.216 -10.202 -13.791 1.00 91.06 179 HIS A CA 1
ATOM 1341 C C . HIS A 1 179 ? 10.293 -11.433 -13.648 1.00 91.06 179 HIS A C 1
ATOM 1343 O O . HIS A 1 179 ? 9.461 -11.457 -12.740 1.00 91.06 179 HIS A O 1
ATOM 1349 N N . PRO A 1 180 ? 10.467 -12.516 -14.440 1.00 92.44 180 PRO A N 1
ATOM 1350 C CA . PRO A 1 180 ? 9.638 -13.730 -14.349 1.00 92.44 180 PRO A CA 1
ATOM 1351 C C . PRO A 1 180 ? 9.559 -14.359 -12.947 1.00 92.44 180 PRO A C 1
ATOM 1353 O O . PRO A 1 180 ? 8.479 -14.679 -12.468 1.00 92.44 180 PRO A O 1
ATOM 1356 N N . ARG A 1 181 ? 10.686 -14.451 -12.232 1.00 92.44 181 ARG A N 1
ATOM 1357 C CA . ARG A 1 181 ? 10.721 -14.881 -10.817 1.00 92.44 181 ARG A CA 1
ATOM 1358 C C . ARG A 1 181 ? 9.833 -14.033 -9.893 1.00 92.44 181 ARG A C 1
ATOM 1360 O O . ARG A 1 181 ? 9.263 -14.565 -8.947 1.00 92.44 181 ARG A O 1
ATOM 1367 N N . GLN A 1 182 ? 9.709 -12.728 -10.152 1.00 93.31 182 GLN A N 1
ATOM 1368 C CA . GLN A 1 182 ? 8.811 -11.871 -9.376 1.00 93.31 182 GLN A CA 1
ATOM 1369 C C . GLN A 1 182 ? 7.347 -12.179 -9.710 1.00 93.31 182 GLN A C 1
ATOM 1371 O O . GLN A 1 182 ? 6.522 -12.237 -8.808 1.00 93.31 182 GLN A O 1
ATOM 1376 N N . VAL A 1 183 ? 7.028 -12.491 -10.971 1.00 96.88 183 VAL A N 1
ATOM 1377 C CA . VAL A 1 183 ? 5.688 -12.966 -11.369 1.00 96.88 183 VAL A CA 1
ATOM 1378 C C . VAL A 1 183 ? 5.315 -14.242 -10.613 1.00 96.88 183 VAL A C 1
ATOM 1380 O O . VAL A 1 183 ? 4.219 -14.341 -10.072 1.00 96.88 183 VAL A O 1
ATOM 1383 N N . GLU A 1 184 ? 6.230 -15.210 -10.545 1.00 97.19 184 GLU A N 1
ATOM 1384 C CA . GLU A 1 184 ? 6.032 -16.458 -9.797 1.00 97.19 184 GLU A CA 1
ATOM 1385 C C . GLU A 1 184 ? 5.826 -16.201 -8.302 1.00 97.19 184 GLU A C 1
ATOM 1387 O O . GLU A 1 184 ? 4.919 -16.778 -7.704 1.00 97.19 184 GLU A O 1
ATOM 1392 N N . ARG A 1 185 ? 6.614 -15.295 -7.707 1.00 96.25 185 ARG A N 1
ATOM 1393 C CA . ARG A 1 185 ? 6.448 -14.876 -6.309 1.00 96.25 185 ARG A CA 1
ATOM 1394 C C . ARG A 1 185 ? 5.064 -14.269 -6.071 1.00 96.25 185 ARG A C 1
ATOM 1396 O O . ARG A 1 185 ? 4.381 -14.705 -5.147 1.00 96.25 185 ARG A O 1
ATOM 1403 N N . VAL A 1 186 ? 4.639 -13.321 -6.909 1.00 97.38 186 VAL A N 1
ATOM 1404 C CA . VAL A 1 186 ? 3.328 -12.653 -6.817 1.00 97.38 186 VAL A CA 1
ATOM 1405 C C . VAL A 1 186 ? 2.184 -13.662 -6.926 1.00 97.38 186 VAL A C 1
ATOM 1407 O O . VAL A 1 186 ? 1.310 -13.694 -6.063 1.00 97.38 186 VAL A O 1
ATOM 1410 N N . LEU A 1 187 ? 2.205 -14.531 -7.939 1.00 98.38 187 LEU A N 1
ATOM 1411 C CA . LEU A 1 187 ? 1.184 -15.571 -8.103 1.00 98.38 187 LEU A CA 1
ATOM 1412 C C . LEU A 1 187 ? 1.188 -16.556 -6.927 1.00 98.38 187 LEU A C 1
ATOM 1414 O O . LEU A 1 187 ? 0.127 -16.941 -6.448 1.00 98.38 187 LEU A O 1
ATOM 1418 N N . GLY A 1 188 ? 2.364 -16.918 -6.409 1.00 98.19 188 GLY A N 1
ATOM 1419 C CA . GLY A 1 188 ? 2.486 -17.783 -5.238 1.00 98.19 188 GLY A CA 1
ATOM 1420 C C . GLY A 1 188 ? 1.834 -17.198 -3.982 1.00 98.19 188 GLY A C 1
ATOM 1421 O O . GLY A 1 188 ? 1.206 -17.941 -3.231 1.00 98.19 188 GLY A O 1
ATOM 1422 N N . TYR A 1 189 ? 1.947 -15.885 -3.759 1.00 98.06 189 TYR A N 1
ATOM 1423 C CA . TYR A 1 189 ? 1.258 -15.193 -2.663 1.00 98.06 189 TYR A CA 1
ATOM 1424 C C . TYR A 1 189 ? -0.266 -15.280 -2.795 1.00 98.06 189 TYR A C 1
ATOM 1426 O O . TYR A 1 189 ? -0.947 -15.627 -1.832 1.00 98.06 189 TYR A O 1
ATOM 1434 N N . ILE A 1 190 ? -0.794 -15.020 -3.995 1.00 98.50 190 ILE A N 1
ATOM 1435 C CA . ILE A 1 190 ? -2.234 -15.104 -4.286 1.00 98.50 190 ILE A CA 1
ATOM 1436 C C . ILE A 1 190 ? -2.749 -16.526 -4.030 1.00 98.50 190 ILE A C 1
ATOM 1438 O O . ILE A 1 190 ? -3.768 -16.713 -3.367 1.00 98.50 190 ILE A O 1
ATOM 1442 N N . GLU A 1 191 ? -2.030 -17.532 -4.529 1.00 98.31 191 GLU A N 1
ATOM 1443 C CA . GLU A 1 191 ? -2.389 -18.942 -4.379 1.00 98.31 191 GLU A CA 1
ATOM 1444 C C . GLU A 1 191 ? -2.423 -19.384 -2.912 1.00 98.31 191 GLU A C 1
ATOM 1446 O O . GLU A 1 191 ? -3.394 -20.005 -2.475 1.00 98.31 191 GLU A O 1
ATOM 1451 N N . ARG A 1 192 ? -1.406 -19.011 -2.122 1.00 98.38 192 ARG A N 1
ATOM 1452 C CA . ARG A 1 192 ? -1.377 -19.308 -0.682 1.00 98.38 192 ARG A CA 1
ATOM 1453 C C . ARG A 1 192 ? -2.483 -18.578 0.076 1.00 98.38 192 ARG A C 1
ATOM 1455 O O . ARG A 1 192 ? -3.138 -19.202 0.905 1.00 98.38 192 ARG A O 1
ATOM 1462 N N . ALA A 1 193 ? -2.742 -17.308 -0.241 1.00 98.19 193 ALA A N 1
ATOM 1463 C CA . ALA A 1 193 ? -3.834 -16.550 0.367 1.00 98.19 193 ALA A CA 1
ATOM 1464 C C . ALA A 1 193 ? -5.195 -17.209 0.095 1.00 98.19 193 ALA A C 1
ATOM 1466 O O . ALA A 1 193 ? -5.981 -17.410 1.019 1.00 98.19 193 ALA A O 1
ATOM 1467 N N . ARG A 1 194 ? -5.448 -17.625 -1.153 1.00 97.56 194 ARG A N 1
ATOM 1468 C CA . ARG A 1 194 ? -6.665 -18.360 -1.528 1.00 97.56 194 ARG A CA 1
ATOM 1469 C C . ARG A 1 194 ? -6.776 -19.693 -0.785 1.00 97.56 194 ARG A C 1
ATOM 1471 O O . ARG A 1 194 ? -7.844 -20.022 -0.281 1.00 97.56 194 ARG A O 1
ATOM 1478 N N . GLY A 1 195 ? -5.676 -20.443 -0.686 1.00 97.50 195 GLY A N 1
ATOM 1479 C CA . GLY A 1 195 ? -5.617 -21.690 0.084 1.00 97.50 195 GLY A CA 1
ATOM 1480 C C . GLY A 1 195 ? -5.885 -21.502 1.583 1.00 97.50 195 GLY A C 1
ATOM 1481 O O . GLY A 1 195 ? -6.400 -22.413 2.224 1.00 97.50 195 GLY A O 1
ATOM 1482 N N . ALA A 1 196 ? -5.594 -20.316 2.121 1.00 96.50 196 ALA A N 1
ATOM 1483 C CA . ALA A 1 196 ? -5.872 -19.925 3.502 1.00 96.50 196 ALA A CA 1
ATOM 1484 C C . ALA A 1 196 ? -7.287 -19.343 3.716 1.00 96.50 196 ALA A C 1
ATOM 1486 O O . ALA A 1 196 ? -7.608 -18.932 4.827 1.00 96.50 196 ALA A O 1
ATOM 1487 N N . GLY A 1 197 ? -8.136 -19.316 2.681 1.00 96.81 197 GLY A N 1
ATOM 1488 C CA . GLY A 1 197 ? -9.531 -18.872 2.775 1.00 96.81 197 GLY A CA 1
ATOM 1489 C C . GLY A 1 197 ? -9.804 -17.452 2.276 1.00 96.81 197 GLY A C 1
ATOM 1490 O O . GLY A 1 197 ? -10.959 -17.033 2.300 1.00 96.81 197 GLY A O 1
ATOM 1491 N N . ALA A 1 198 ? -8.794 -16.731 1.773 1.00 98.06 198 ALA A N 1
ATOM 1492 C CA . ALA A 1 198 ? -9.007 -15.409 1.191 1.00 98.06 198 ALA A CA 1
ATOM 1493 C C . ALA A 1 198 ? -9.906 -15.489 -0.051 1.00 98.06 198 ALA A C 1
ATOM 1495 O O . ALA A 1 198 ? -9.723 -16.343 -0.929 1.00 98.06 198 ALA A O 1
ATOM 1496 N N . ARG A 1 199 ? -10.833 -14.540 -0.177 1.00 98.44 199 ARG A N 1
ATOM 1497 C CA . ARG A 1 199 ? -11.691 -14.407 -1.354 1.00 98.44 199 ARG A CA 1
ATOM 1498 C C . ARG A 1 199 ? -11.092 -13.425 -2.351 1.00 98.44 199 ARG A C 1
ATOM 1500 O O . ARG A 1 199 ? -10.762 -12.293 -2.013 1.00 98.44 199 ARG A O 1
ATOM 1507 N N . VAL A 1 200 ? -11.015 -13.840 -3.613 1.00 98.44 200 VAL A N 1
ATOM 1508 C CA . VAL A 1 200 ? -10.587 -12.985 -4.728 1.00 98.44 200 VAL A CA 1
ATOM 1509 C C . VAL A 1 200 ? -11.794 -12.201 -5.247 1.00 98.44 200 VAL A C 1
ATOM 1511 O O . VAL A 1 200 ? -12.732 -12.795 -5.775 1.00 98.44 200 VAL A O 1
ATOM 1514 N N . LEU A 1 201 ? -11.791 -10.872 -5.107 1.00 98.38 201 LEU A N 1
ATOM 1515 C CA . LEU A 1 201 ? -12.856 -10.009 -5.641 1.00 98.38 201 LEU A CA 1
ATOM 1516 C C . LEU A 1 201 ? -12.709 -9.786 -7.155 1.00 98.38 201 LEU A C 1
ATOM 1518 O O . LEU A 1 201 ? -13.704 -9.737 -7.889 1.00 98.38 201 LEU A O 1
ATOM 1522 N N . TRP A 1 202 ? -11.464 -9.676 -7.617 1.00 98.56 202 TRP A N 1
ATOM 1523 C CA . TRP A 1 202 ? -11.068 -9.670 -9.025 1.00 98.56 202 TRP A CA 1
ATOM 1524 C C . TRP A 1 202 ? -9.582 -10.020 -9.164 1.00 98.56 202 TRP A C 1
ATOM 1526 O O . TRP A 1 202 ? -8.830 -9.981 -8.188 1.00 98.56 202 TRP A O 1
ATOM 1536 N N . GLY A 1 203 ? -9.162 -10.337 -10.390 1.00 98.06 203 GLY A N 1
ATOM 1537 C CA . GLY A 1 203 ? -7.779 -10.688 -10.702 1.00 98.06 203 GLY A CA 1
ATOM 1538 C C . GLY A 1 203 ? -7.422 -12.105 -10.269 1.00 98.06 203 GLY A C 1
ATOM 1539 O O . GLY A 1 203 ? -8.187 -13.038 -10.494 1.00 98.06 203 GLY A O 1
ATOM 1540 N N . GLY A 1 204 ? -6.244 -12.259 -9.672 1.00 96.94 204 GLY A N 1
ATOM 1541 C CA . GLY A 1 204 ? -5.754 -13.526 -9.133 1.00 96.94 204 GLY A CA 1
ATOM 1542 C C . GLY A 1 204 ? -4.990 -14.400 -10.131 1.00 96.94 204 GLY A C 1
ATOM 1543 O O . GLY A 1 204 ? -4.584 -15.506 -9.794 1.00 96.94 204 GLY A O 1
ATOM 1544 N N . GLU A 1 205 ? -4.788 -13.923 -11.357 1.00 97.06 205 GLU A N 1
ATOM 1545 C CA . GLU A 1 205 ? -4.218 -14.706 -12.453 1.00 97.06 205 GLU A CA 1
ATOM 1546 C C . GLU A 1 205 ? -3.304 -13.866 -13.352 1.00 97.06 205 GLU A C 1
ATOM 1548 O O . GLU A 1 205 ? -3.234 -12.635 -13.260 1.00 97.06 205 GLU A O 1
ATOM 1553 N N . ARG A 1 206 ? -2.593 -14.544 -14.257 1.00 97.62 206 ARG A N 1
ATOM 1554 C CA . ARG A 1 206 ? -1.801 -13.889 -15.304 1.00 97.62 206 ARG A CA 1
ATOM 1555 C C . ARG A 1 206 ? -2.713 -13.082 -16.226 1.00 97.62 206 ARG A C 1
ATOM 1557 O O . ARG A 1 206 ? -3.813 -13.513 -16.562 1.00 97.62 206 ARG A O 1
ATOM 1564 N N . HIS A 1 207 ? -2.238 -11.924 -16.666 1.00 97.25 207 HIS A N 1
ATOM 1565 C CA . HIS A 1 207 ? -2.948 -11.129 -17.660 1.00 97.25 207 HIS A CA 1
ATOM 1566 C C . HIS A 1 207 ? -2.559 -11.585 -19.083 1.00 97.25 207 HIS A C 1
ATOM 1568 O O . HIS A 1 207 ? -1.382 -11.870 -19.324 1.00 97.25 207 HIS A O 1
ATOM 1574 N N . PRO A 1 208 ? -3.491 -11.609 -20.056 1.00 95.81 208 PRO A N 1
ATOM 1575 C CA . PRO A 1 208 ? -3.210 -12.067 -21.423 1.00 95.81 208 PRO A CA 1
ATOM 1576 C C . PRO A 1 208 ? -2.151 -11.260 -22.192 1.00 95.81 208 PRO A C 1
ATOM 1578 O O . PRO A 1 208 ? -1.649 -11.736 -23.204 1.00 95.81 208 PRO A O 1
ATOM 1581 N N . CYS A 1 209 ? -1.786 -10.062 -21.718 1.00 93.50 209 CYS A N 1
ATOM 1582 C CA . CYS A 1 209 ? -0.775 -9.206 -22.355 1.00 93.50 209 CYS A CA 1
ATOM 1583 C C . CYS A 1 209 ? 0.631 -9.841 -22.400 1.00 93.50 209 CYS A C 1
ATOM 1585 O O . CYS A 1 209 ? 1.463 -9.428 -23.206 1.00 93.50 209 CYS A O 1
ATOM 1587 N N . GLY A 1 210 ? 0.922 -10.846 -21.564 1.00 95.06 210 GLY A N 1
ATOM 1588 C CA . GLY A 1 210 ? 2.156 -11.623 -21.685 1.00 95.06 210 GLY A CA 1
ATOM 1589 C C . GLY A 1 210 ? 2.616 -12.295 -20.395 1.00 95.06 210 GLY A C 1
ATOM 1590 O O . GLY A 1 210 ? 2.032 -12.131 -19.327 1.00 95.06 210 GLY A O 1
ATOM 1591 N N . ALA A 1 211 ? 3.727 -13.030 -20.482 1.00 95.19 211 ALA A N 1
ATOM 1592 C CA . ALA A 1 211 ? 4.248 -13.847 -19.382 1.00 95.19 211 ALA A CA 1
ATOM 1593 C C . ALA A 1 211 ? 4.654 -13.047 -18.130 1.00 95.19 211 ALA A C 1
ATOM 1595 O O . ALA A 1 211 ? 4.693 -13.614 -17.039 1.00 95.19 211 ALA A O 1
ATOM 1596 N N . GLN A 1 212 ? 4.947 -11.753 -18.273 1.00 97.06 212 GLN A N 1
ATOM 1597 C CA . GLN A 1 212 ? 5.307 -10.866 -17.163 1.00 97.06 212 GLN A CA 1
ATOM 1598 C C . GLN A 1 212 ? 4.149 -10.008 -16.645 1.00 97.06 212 GLN A C 1
ATOM 1600 O O . GLN A 1 212 ? 4.371 -9.130 -15.821 1.00 97.06 212 GLN A O 1
ATOM 1605 N N . TYR A 1 213 ? 2.914 -10.265 -17.078 1.00 97.94 213 TYR A N 1
ATOM 1606 C CA . TYR A 1 213 ? 1.755 -9.499 -16.633 1.00 97.94 213 TYR A CA 1
ATOM 1607 C C . TYR A 1 213 ? 0.874 -10.328 -15.695 1.00 97.94 213 TYR A C 1
ATOM 1609 O O . TYR A 1 213 ? 0.533 -11.480 -15.973 1.00 97.94 213 TYR A O 1
ATOM 1617 N N . VAL A 1 214 ? 0.473 -9.715 -14.586 1.00 97.94 214 VAL A N 1
ATOM 1618 C CA . VAL A 1 214 ? -0.497 -10.245 -13.618 1.00 97.94 214 VAL A CA 1
ATOM 1619 C C . VAL A 1 214 ? -1.657 -9.264 -13.560 1.00 97.94 214 VAL A C 1
ATOM 1621 O O . VAL A 1 214 ? -1.440 -8.054 -13.628 1.00 97.94 214 VAL A O 1
ATOM 1624 N N . ARG A 1 215 ? -2.890 -9.768 -13.481 1.00 97.94 215 ARG A N 1
ATOM 1625 C CA . ARG A 1 215 ? -4.063 -8.901 -13.355 1.00 97.94 215 ARG A CA 1
ATOM 1626 C C . ARG A 1 215 ? -3.994 -8.107 -12.041 1.00 97.94 215 ARG A C 1
ATOM 1628 O O . ARG A 1 215 ? -3.640 -8.703 -11.020 1.00 97.94 215 ARG A O 1
ATOM 1635 N N . PRO A 1 216 ? -4.409 -6.825 -12.024 1.00 98.19 216 PRO A N 1
ATOM 1636 C CA . PRO A 1 216 ? -4.817 -6.152 -10.796 1.00 98.19 216 PRO A CA 1
ATOM 1637 C C . PRO A 1 216 ? -5.679 -7.090 -9.963 1.00 98.19 216 P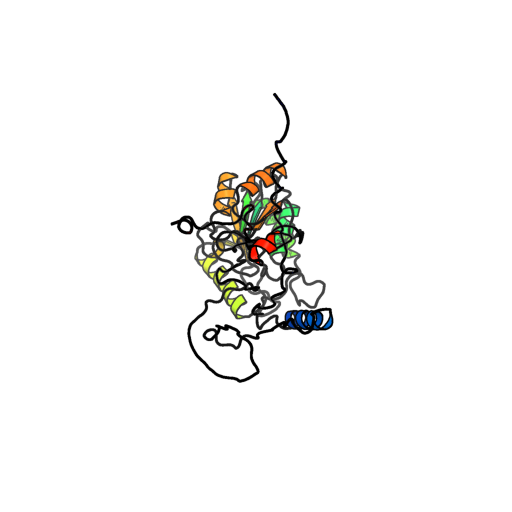RO A C 1
ATOM 1639 O O . PRO A 1 216 ? -6.621 -7.677 -10.490 1.00 98.19 216 PRO A O 1
ATOM 1642 N N . THR A 1 217 ? -5.306 -7.302 -8.708 1.00 98.62 217 THR A N 1
ATOM 1643 C CA . THR A 1 217 ? -5.914 -8.304 -7.831 1.00 98.62 217 THR A CA 1
ATOM 1644 C C . THR A 1 217 ? -6.321 -7.652 -6.522 1.00 98.62 217 THR A C 1
ATOM 1646 O O . THR A 1 217 ? -5.521 -6.933 -5.922 1.00 98.62 217 THR A O 1
ATOM 1649 N N . LEU A 1 218 ? -7.553 -7.896 -6.078 1.00 98.56 218 LEU A N 1
ATOM 1650 C CA . LEU A 1 218 ? -8.006 -7.528 -4.737 1.00 98.56 218 LEU A CA 1
ATOM 1651 C C . LEU A 1 218 ? -8.470 -8.776 -3.994 1.00 98.56 218 LEU A C 1
ATOM 1653 O O . LEU A 1 218 ? -9.349 -9.504 -4.466 1.00 98.56 218 LEU A O 1
ATOM 1657 N N . LEU A 1 219 ? -7.874 -8.997 -2.829 1.00 98.56 219 LEU A N 1
ATOM 1658 C CA . LEU A 1 219 ? -8.212 -10.068 -1.903 1.00 98.56 219 LEU A CA 1
ATOM 1659 C C . LEU A 1 219 ? -8.973 -9.491 -0.712 1.00 98.56 219 LEU A C 1
ATOM 1661 O O . LEU A 1 219 ? -8.642 -8.418 -0.219 1.00 98.56 219 LEU A O 1
ATOM 1665 N N . THR A 1 220 ? -9.976 -10.206 -0.229 1.00 98.38 220 THR A N 1
ATOM 1666 C CA . THR A 1 220 ? -10.711 -9.874 0.995 1.00 98.38 220 THR A CA 1
ATOM 1667 C C . THR A 1 220 ? -10.918 -11.134 1.829 1.00 98.38 220 THR A C 1
ATOM 1669 O O . THR A 1 220 ? -10.431 -12.203 1.455 1.00 98.38 220 THR A O 1
ATOM 1672 N N . ASP A 1 221 ? -11.613 -11.012 2.958 1.00 97.31 221 ASP A N 1
ATOM 1673 C CA . ASP A 1 221 ? -11.782 -12.088 3.937 1.00 97.31 221 ASP A CA 1
ATOM 1674 C C . ASP A 1 221 ? -10.413 -12.623 4.417 1.00 97.31 221 ASP A C 1
ATOM 1676 O O . ASP A 1 221 ? -10.194 -13.825 4.557 1.00 97.31 221 ASP A O 1
ATOM 1680 N N . VAL A 1 222 ? -9.457 -11.706 4.618 1.00 96.50 222 VAL A N 1
ATOM 1681 C CA . VAL A 1 222 ? -8.097 -11.995 5.094 1.00 96.50 222 VAL A CA 1
ATOM 1682 C C . VAL A 1 222 ? -7.953 -11.627 6.569 1.00 96.50 222 VAL A C 1
ATOM 1684 O O . VAL A 1 222 ? -8.376 -10.554 6.999 1.00 96.50 222 VAL A O 1
ATOM 1687 N N . ALA A 1 223 ? -7.340 -12.517 7.347 1.00 95.19 223 ALA A N 1
ATOM 1688 C CA . ALA A 1 223 ? -6.998 -12.244 8.738 1.00 95.19 223 ALA A CA 1
ATOM 1689 C C . ALA A 1 223 ? -5.801 -11.287 8.832 1.00 95.19 223 ALA A C 1
ATOM 1691 O O . ALA A 1 223 ? -4.947 -11.257 7.944 1.00 95.19 223 ALA A O 1
ATOM 1692 N N . GLN A 1 224 ? -5.715 -10.533 9.930 1.00 93.75 224 GLN A N 1
ATOM 1693 C CA . GLN A 1 224 ? -4.630 -9.574 10.144 1.00 93.75 224 GLN A CA 1
ATOM 1694 C C . GLN A 1 224 ? -3.248 -10.241 10.145 1.00 93.75 224 GLN A C 1
ATOM 1696 O O . GLN A 1 224 ? -2.294 -9.657 9.647 1.00 93.75 224 GLN A O 1
ATOM 1701 N N . ASP A 1 225 ? -3.128 -11.455 10.674 1.00 94.50 225 ASP A N 1
ATOM 1702 C CA . ASP A 1 225 ? -1.885 -12.230 10.745 1.00 94.50 225 ASP A CA 1
ATOM 1703 C C . ASP A 1 225 ? -1.587 -13.042 9.470 1.00 94.50 225 ASP A C 1
ATOM 1705 O O . ASP A 1 225 ? -0.577 -13.747 9.405 1.00 94.50 225 ASP A O 1
ATOM 1709 N N . ALA A 1 226 ? -2.425 -12.938 8.432 1.00 95.06 226 ALA A N 1
ATOM 1710 C CA . ALA A 1 226 ? -2.213 -13.647 7.178 1.00 95.06 226 ALA A CA 1
ATOM 1711 C C . ALA A 1 226 ? -0.924 -13.182 6.478 1.00 95.06 226 ALA A C 1
ATOM 1713 O O . ALA A 1 226 ? -0.624 -11.990 6.402 1.00 95.06 226 ALA A O 1
ATOM 1714 N N . GLU A 1 227 ? -0.199 -14.125 5.868 1.00 94.50 227 GLU A N 1
ATOM 1715 C CA . GLU A 1 227 ? 1.064 -13.860 5.158 1.00 94.50 227 GLU A CA 1
ATOM 1716 C C . GLU A 1 227 ? 0.930 -12.721 4.132 1.00 94.50 227 GLU A C 1
ATOM 1718 O O . GLU A 1 227 ? 1.823 -11.883 4.024 1.00 94.50 227 GLU A O 1
ATOM 1723 N N . ILE A 1 228 ? -0.197 -12.679 3.413 1.00 94.25 228 ILE A N 1
ATOM 1724 C CA . ILE A 1 228 ? -0.503 -11.686 2.375 1.00 94.25 228 ILE A CA 1
ATOM 1725 C C . ILE A 1 228 ? -0.733 -10.270 2.924 1.00 94.25 228 ILE A C 1
ATOM 1727 O O . ILE A 1 228 ? -0.539 -9.302 2.199 1.00 94.25 228 ILE A O 1
ATOM 1731 N N . VAL A 1 229 ? -1.147 -10.153 4.189 1.00 93.44 229 VAL A N 1
ATOM 1732 C CA . VAL A 1 229 ? -1.330 -8.870 4.887 1.00 93.44 229 VAL A CA 1
ATOM 1733 C C . VAL A 1 229 ? -0.008 -8.414 5.503 1.00 93.44 229 VAL A C 1
ATOM 1735 O O . VAL A 1 229 ? 0.303 -7.228 5.503 1.00 93.44 229 VAL A O 1
ATOM 1738 N N . GLN A 1 230 ? 0.783 -9.357 6.018 1.00 91.69 230 GLN A N 1
ATOM 1739 C CA . GLN A 1 230 ? 2.003 -9.063 6.770 1.00 91.69 230 GLN A CA 1
ATOM 1740 C C . GLN A 1 230 ? 3.238 -8.823 5.897 1.00 91.69 230 GLN A C 1
ATOM 1742 O O . GLN A 1 230 ? 4.181 -8.179 6.353 1.00 91.69 230 GLN A O 1
ATOM 1747 N N . ASN A 1 231 ? 3.264 -9.333 4.663 1.00 89.06 231 ASN A N 1
ATOM 1748 C CA . ASN A 1 231 ? 4.443 -9.267 3.803 1.00 89.06 231 ASN A CA 1
ATOM 1749 C C . ASN A 1 231 ? 4.207 -8.451 2.538 1.00 89.06 231 ASN A C 1
ATOM 1751 O O . ASN A 1 231 ? 3.166 -8.530 1.890 1.00 89.06 231 ASN A O 1
ATOM 1755 N N . GLU A 1 232 ? 5.255 -7.749 2.119 1.00 87.38 232 GLU A N 1
ATOM 1756 C CA . GLU A 1 232 ? 5.271 -7.034 0.853 1.00 87.38 232 GLU A CA 1
ATOM 1757 C C . GLU A 1 232 ? 5.317 -8.014 -0.335 1.00 87.38 232 GLU A C 1
ATOM 1759 O O . GLU A 1 232 ? 6.294 -8.747 -0.573 1.00 87.38 232 GLU A O 1
ATOM 1764 N N . VAL A 1 233 ? 4.227 -8.012 -1.106 1.00 90.69 233 VAL A N 1
ATOM 1765 C CA . VAL A 1 233 ? 4.089 -8.793 -2.342 1.00 90.69 233 VAL A CA 1
ATOM 1766 C C . VAL A 1 233 ? 4.895 -8.162 -3.481 1.00 90.69 233 VAL A C 1
ATOM 1768 O O . VAL A 1 233 ? 5.500 -8.890 -4.271 1.00 90.69 233 VAL A O 1
ATOM 1771 N N . PHE A 1 234 ? 4.932 -6.824 -3.536 1.00 89.69 234 PHE A N 1
ATOM 1772 C CA . PHE A 1 234 ? 5.580 -6.021 -4.582 1.00 89.69 234 PHE A CA 1
ATOM 1773 C C . PHE A 1 234 ? 5.086 -6.390 -5.995 1.00 89.69 234 PHE A C 1
ATOM 1775 O O . PHE A 1 234 ? 5.845 -6.738 -6.903 1.00 89.69 234 PHE A O 1
ATOM 1782 N N . GLY A 1 235 ? 3.764 -6.397 -6.144 1.00 93.12 235 GLY A N 1
ATOM 1783 C CA . GLY A 1 235 ? 3.033 -6.748 -7.358 1.00 93.12 235 GLY A CA 1
ATOM 1784 C C . GLY A 1 235 ? 1.634 -6.130 -7.325 1.00 93.12 235 GLY A C 1
ATOM 1785 O O . GLY A 1 235 ? 1.276 -5.517 -6.317 1.00 93.12 235 GLY A O 1
ATOM 1786 N N . PRO A 1 236 ? 0.805 -6.299 -8.372 1.00 96.31 236 PRO A N 1
ATOM 1787 C CA . PRO A 1 236 ? -0.491 -5.635 -8.472 1.00 96.31 236 PRO A CA 1
ATOM 1788 C C . PRO A 1 236 ? -1.551 -6.374 -7.636 1.00 96.31 236 PRO A C 1
ATOM 1790 O O . PRO A 1 236 ? -2.560 -6.847 -8.159 1.00 96.31 236 PRO A O 1
ATOM 1793 N N . VAL A 1 237 ? -1.301 -6.514 -6.333 1.00 97.06 237 VAL A N 1
ATOM 1794 C CA . VAL A 1 237 ? -2.111 -7.265 -5.370 1.00 97.06 237 VAL A CA 1
ATOM 1795 C C . VAL A 1 237 ? -2.375 -6.382 -4.163 1.00 97.06 237 VAL A C 1
ATOM 1797 O O . VAL A 1 237 ? -1.442 -5.924 -3.511 1.00 97.06 237 VAL A O 1
ATOM 1800 N N . LEU A 1 238 ? -3.653 -6.171 -3.872 1.00 97.06 238 LEU A N 1
ATOM 1801 C CA . LEU A 1 238 ? -4.120 -5.438 -2.705 1.00 97.06 238 LEU A CA 1
ATOM 1802 C C . LEU A 1 238 ? -4.936 -6.375 -1.813 1.00 97.06 238 LEU A C 1
ATOM 1804 O O . LEU A 1 238 ? -5.529 -7.352 -2.287 1.00 97.06 238 LEU A O 1
ATOM 1808 N N . THR A 1 239 ? -4.998 -6.052 -0.530 1.00 97.38 239 THR A N 1
ATOM 1809 C CA . THR A 1 239 ? -5.860 -6.713 0.456 1.00 97.38 239 THR A CA 1
ATOM 1810 C C . THR A 1 239 ? -6.896 -5.730 0.987 1.00 97.38 239 THR A C 1
ATOM 1812 O O . THR A 1 239 ? -6.634 -4.532 1.026 1.00 97.38 239 THR A O 1
ATOM 1815 N N . LEU A 1 240 ? -8.073 -6.218 1.376 1.00 97.75 240 LEU A N 1
ATOM 1816 C CA . LEU A 1 240 ? -9.123 -5.427 2.009 1.00 97.75 240 LEU A CA 1
ATOM 1817 C C . LEU A 1 240 ? -9.555 -6.072 3.318 1.00 97.75 240 LEU A C 1
ATOM 1819 O O . LEU A 1 240 ? -10.046 -7.205 3.324 1.00 97.75 240 LEU A O 1
ATOM 1823 N N . GLN A 1 241 ? -9.430 -5.300 4.393 1.00 97.56 241 GLN A N 1
ATOM 1824 C CA . GLN A 1 241 ? -9.987 -5.584 5.710 1.00 97.56 241 GLN A CA 1
ATOM 1825 C C . GLN A 1 241 ? -10.942 -4.454 6.094 1.00 97.56 241 GLN A C 1
ATOM 1827 O O . GLN A 1 241 ? -10.731 -3.294 5.733 1.00 97.56 241 GLN A O 1
ATOM 1832 N N . THR A 1 242 ? -12.005 -4.791 6.815 1.00 98.06 242 THR A N 1
ATOM 1833 C CA . THR A 1 242 ? -12.943 -3.800 7.343 1.00 98.06 242 THR A CA 1
ATOM 1834 C C . THR A 1 242 ? -12.664 -3.492 8.804 1.00 98.06 242 THR A C 1
ATOM 1836 O O . THR A 1 242 ? -12.086 -4.318 9.505 1.00 98.06 242 THR A O 1
ATOM 1839 N N . PHE A 1 243 ? -13.106 -2.323 9.258 1.00 96.75 243 PHE A N 1
ATOM 1840 C CA . PHE A 1 243 ? -13.127 -1.944 10.671 1.00 96.75 243 PHE A CA 1
ATOM 1841 C C . PHE A 1 243 ? -14.442 -1.233 11.012 1.00 96.75 243 PHE A C 1
ATOM 1843 O O . PHE A 1 243 ? -15.101 -0.689 10.123 1.00 96.75 243 PHE A O 1
ATOM 1850 N N . ALA A 1 244 ? -14.804 -1.215 12.291 1.00 97.06 244 ALA A N 1
ATOM 1851 C CA . ALA A 1 244 ? -16.022 -0.590 12.810 1.00 97.06 244 ALA A CA 1
ATOM 1852 C C . ALA A 1 244 ? -15.750 0.623 13.721 1.00 97.06 244 ALA A C 1
ATOM 1854 O O . ALA A 1 244 ? -16.672 1.353 14.076 1.00 97.06 244 ALA A O 1
ATOM 1855 N N . SER A 1 245 ? -14.495 0.839 14.129 1.00 97.62 245 SER A N 1
ATOM 1856 C CA . SER A 1 245 ? -14.093 1.968 14.979 1.00 97.62 245 SER A CA 1
ATOM 1857 C C . SER A 1 245 ? -12.681 2.458 14.666 1.00 97.62 245 SER A C 1
ATOM 1859 O O . SER A 1 245 ? -11.853 1.700 14.159 1.00 97.62 245 SER A O 1
ATOM 1861 N N . ASP A 1 246 ? -12.375 3.701 15.034 1.00 95.88 246 ASP A N 1
ATOM 1862 C CA . ASP A 1 246 ? -11.038 4.279 14.847 1.00 95.88 246 ASP A CA 1
ATOM 1863 C C . ASP A 1 246 ? -9.964 3.521 15.633 1.00 95.88 246 ASP A C 1
ATOM 1865 O O . ASP A 1 246 ? -8.836 3.375 15.170 1.00 95.88 246 ASP A O 1
ATOM 1869 N N . ASP A 1 247 ? -10.303 3.011 16.820 1.00 97.56 247 ASP A N 1
ATOM 1870 C CA . ASP A 1 247 ? -9.383 2.214 17.637 1.00 97.56 247 ASP A CA 1
ATOM 1871 C C . ASP A 1 247 ? -8.987 0.919 16.925 1.00 97.56 247 ASP A C 1
ATOM 1873 O O . ASP A 1 247 ? -7.814 0.541 16.918 1.00 97.56 247 ASP A O 1
ATOM 1877 N N . GLU A 1 248 ? -9.953 0.272 16.275 1.00 96.88 248 GLU A N 1
ATOM 1878 C CA . GLU A 1 248 ? -9.711 -0.908 15.453 1.00 96.88 248 GLU A CA 1
ATOM 1879 C C . GLU A 1 248 ? -8.910 -0.561 14.194 1.00 96.88 248 GLU A C 1
ATOM 1881 O O . GLU A 1 248 ? -7.942 -1.254 13.885 1.00 96.88 248 GLU A O 1
ATOM 1886 N N . ALA A 1 249 ? -9.239 0.538 13.507 1.00 94.56 249 ALA A N 1
ATOM 1887 C CA . ALA A 1 249 ? -8.481 1.009 12.348 1.00 94.56 249 ALA A CA 1
ATOM 1888 C C . ALA A 1 249 ? -7.006 1.248 12.697 1.00 94.56 249 ALA A C 1
ATOM 1890 O O . ALA A 1 249 ? -6.111 0.784 11.991 1.00 94.56 249 ALA A O 1
ATOM 1891 N N . VAL A 1 250 ? -6.744 1.917 13.824 1.00 95.38 250 VAL A N 1
ATOM 1892 C CA . VAL A 1 250 ? -5.391 2.172 14.332 1.00 95.38 250 VAL A CA 1
ATOM 1893 C C . VAL A 1 250 ? -4.695 0.872 14.732 1.00 95.38 250 VAL A C 1
ATOM 1895 O O . VAL A 1 250 ? -3.503 0.718 14.459 1.00 95.38 250 VAL A O 1
ATOM 1898 N N . ALA A 1 251 ? -5.400 -0.072 15.361 1.00 95.56 251 ALA A N 1
ATOM 1899 C CA . ALA A 1 251 ? -4.839 -1.371 15.724 1.00 95.56 251 ALA A CA 1
ATOM 1900 C C . ALA A 1 251 ? -4.445 -2.192 14.486 1.00 95.56 251 ALA A C 1
ATOM 1902 O O . ALA A 1 251 ? -3.336 -2.726 14.436 1.00 95.56 251 ALA A O 1
ATOM 1903 N N . LEU A 1 252 ? -5.309 -2.239 13.468 1.00 94.44 252 LEU A N 1
ATOM 1904 C CA . LEU A 1 252 ? -5.034 -2.897 12.191 1.00 94.44 252 LEU A CA 1
ATOM 1905 C C . LEU A 1 252 ? -3.865 -2.224 11.468 1.00 94.44 252 LEU A C 1
ATOM 1907 O O . LEU A 1 252 ? -2.921 -2.910 11.075 1.00 94.44 252 LEU A O 1
ATOM 1911 N N . ALA A 1 253 ? -3.872 -0.895 11.346 1.00 93.12 253 ALA A N 1
ATOM 1912 C CA . ALA A 1 253 ? -2.796 -0.154 10.690 1.00 93.12 253 ALA A CA 1
ATOM 1913 C C . ALA A 1 253 ? -1.444 -0.398 11.382 1.00 93.12 253 ALA A C 1
ATOM 1915 O O . ALA A 1 253 ? -0.447 -0.756 10.760 1.00 93.12 253 ALA A O 1
ATOM 1916 N N . ASN A 1 254 ? -1.418 -0.335 12.715 1.00 93.69 254 ASN A N 1
ATOM 1917 C CA . ASN A 1 254 ? -0.203 -0.569 13.492 1.00 93.69 254 ASN A CA 1
ATOM 1918 C C . ASN A 1 254 ? 0.232 -2.039 13.570 1.00 93.69 254 ASN A C 1
ATOM 1920 O O . ASN A 1 254 ? 1.392 -2.283 13.915 1.00 93.69 254 ASN A O 1
ATOM 1924 N N . GLY A 1 255 ? -0.651 -2.990 13.251 1.00 91.88 255 GLY A N 1
ATOM 1925 C CA . GLY A 1 255 ? -0.460 -4.441 13.356 1.00 91.88 255 GLY A CA 1
ATOM 1926 C C . GLY A 1 255 ? 0.465 -5.060 12.302 1.00 91.88 255 GLY A C 1
ATOM 1927 O O . GLY A 1 255 ? 0.228 -6.187 11.873 1.00 91.88 255 GLY A O 1
ATOM 1928 N N . THR A 1 256 ? 1.482 -4.322 11.864 1.00 88.12 256 THR A N 1
ATOM 1929 C CA . THR A 1 256 ? 2.528 -4.746 10.927 1.00 88.12 256 THR A CA 1
ATOM 1930 C C . THR A 1 256 ? 3.899 -4.322 11.456 1.00 88.12 256 THR A C 1
ATOM 1932 O O . THR A 1 256 ? 4.031 -3.310 12.160 1.00 88.12 256 THR A O 1
ATOM 1935 N N . ASP A 1 257 ? 4.942 -5.064 11.090 1.00 87.31 257 ASP A N 1
ATOM 1936 C CA . ASP A 1 257 ? 6.329 -4.711 11.405 1.00 87.31 257 ASP A CA 1
ATOM 1937 C C . ASP A 1 257 ? 6.852 -3.514 10.589 1.00 87.31 257 ASP A C 1
ATOM 1939 O O . ASP A 1 257 ? 7.951 -3.009 10.845 1.00 87.31 257 ASP A O 1
ATOM 1943 N N . TYR A 1 258 ? 6.089 -3.062 9.598 1.00 85.12 258 TYR A N 1
ATOM 1944 C CA . TYR A 1 258 ? 6.448 -1.972 8.702 1.00 85.12 258 TYR A CA 1
ATOM 1945 C C . TYR A 1 258 ? 5.772 -0.652 9.109 1.00 85.12 258 TYR A C 1
ATOM 1947 O O . TYR A 1 258 ? 4.846 -0.611 9.924 1.00 85.12 258 TYR A O 1
ATOM 1955 N N . GLY A 1 259 ? 6.288 0.461 8.598 1.00 87.19 259 GLY A N 1
ATOM 1956 C CA . GLY A 1 259 ? 5.824 1.799 8.951 1.00 87.19 259 GLY A CA 1
ATOM 1957 C C . GLY A 1 259 ? 6.423 2.888 8.068 1.00 87.19 259 GLY A C 1
ATOM 1958 O O . GLY A 1 259 ? 6.966 3.859 8.598 1.00 87.19 259 GLY A O 1
ATOM 1959 N N . LEU A 1 260 ? 6.379 2.722 6.741 1.00 86.94 260 LEU A N 1
ATOM 1960 C CA . LEU A 1 260 ? 6.931 3.704 5.800 1.00 86.94 260 LEU A CA 1
ATOM 1961 C C . LEU A 1 260 ? 6.034 4.938 5.707 1.00 86.94 260 LEU A C 1
ATOM 1963 O O . LEU A 1 260 ? 6.440 6.030 6.099 1.00 86.94 260 LEU A O 1
ATOM 1967 N N . GLY A 1 261 ? 4.802 4.747 5.245 1.00 86.56 261 GLY A N 1
ATOM 1968 C CA . GLY A 1 261 ? 3.835 5.824 5.096 1.00 86.56 261 GLY A CA 1
ATOM 1969 C C . GLY A 1 261 ? 2.396 5.323 5.060 1.00 86.56 261 GLY A C 1
ATOM 1970 O O . GLY A 1 261 ? 2.155 4.156 5.339 1.00 86.56 261 GLY A O 1
ATOM 1971 N N . GLY A 1 262 ? 1.450 6.189 4.702 1.00 89.88 262 GLY A N 1
ATOM 1972 C CA . GLY A 1 262 ? 0.018 5.882 4.669 1.00 89.88 262 GLY A CA 1
ATOM 1973 C C . GLY A 1 262 ? -0.771 6.830 3.775 1.00 89.88 262 GLY A C 1
ATOM 1974 O O . GLY A 1 262 ? -0.300 7.913 3.421 1.00 89.88 262 GLY A O 1
ATOM 1975 N N . VAL A 1 263 ? -2.003 6.444 3.460 1.00 91.94 263 VAL A N 1
ATOM 1976 C CA . VAL A 1 263 ? -3.043 7.352 2.966 1.00 91.94 263 VAL A CA 1
ATOM 1977 C C . VAL A 1 263 ? -4.252 7.226 3.886 1.00 91.94 263 VAL A C 1
ATOM 1979 O O . VAL A 1 263 ? -4.646 6.117 4.235 1.00 91.94 263 VAL A O 1
ATOM 1982 N N . CYS A 1 264 ? -4.854 8.346 4.271 1.00 95.25 264 CYS A N 1
ATOM 1983 C CA . CYS A 1 264 ? -6.083 8.374 5.053 1.00 95.25 264 CYS A CA 1
ATOM 1984 C C . CYS A 1 264 ? -7.117 9.249 4.339 1.00 95.25 264 CYS A C 1
ATOM 1986 O O . CYS A 1 264 ? -6.866 10.429 4.080 1.00 95.25 264 CYS A O 1
ATOM 1988 N N . TYR A 1 265 ? -8.263 8.664 4.001 1.00 96.25 265 TYR A N 1
ATOM 1989 C CA . TYR A 1 265 ? -9.402 9.369 3.420 1.00 96.25 265 TYR A CA 1
ATOM 1990 C C . TYR A 1 265 ? -10.524 9.513 4.450 1.00 96.25 265 TYR A C 1
ATOM 1992 O O . TYR A 1 265 ? -10.906 8.526 5.079 1.00 96.25 265 TYR A O 1
ATOM 2000 N N . GLY A 1 266 ? -11.061 10.726 4.589 1.00 95.38 266 GLY A N 1
ATOM 2001 C CA . GLY A 1 266 ? -12.094 11.083 5.568 1.00 95.38 266 GLY A CA 1
ATOM 2002 C C . GLY A 1 266 ? -12.312 12.590 5.668 1.00 95.38 266 GLY A C 1
ATOM 2003 O O . GLY A 1 266 ? -11.679 13.370 4.947 1.00 95.38 266 GLY A O 1
ATOM 2004 N N . GLU A 1 267 ? -13.170 13.022 6.589 1.00 97.56 267 GLU A N 1
ATOM 2005 C CA . GLU A 1 267 ? -13.220 14.438 6.970 1.00 97.56 267 GLU A CA 1
ATOM 2006 C C . GLU A 1 267 ? -11.822 14.868 7.474 1.00 97.56 267 GLU A C 1
ATOM 2008 O O . GLU A 1 267 ? -11.220 14.138 8.262 1.00 97.56 267 GLU A O 1
ATOM 2013 N N . PRO A 1 268 ? -11.247 15.996 7.006 1.00 96.44 268 PRO A N 1
ATOM 2014 C CA . PRO A 1 268 ? -9.854 16.340 7.286 1.00 96.44 268 PRO A CA 1
ATOM 2015 C C . PRO A 1 268 ? -9.444 16.306 8.762 1.00 96.44 268 PRO A C 1
ATOM 2017 O O . PRO A 1 268 ? -8.385 15.766 9.072 1.00 96.44 268 PRO A O 1
ATOM 2020 N N . SER A 1 269 ? -10.246 16.856 9.676 1.00 97.81 269 SER A N 1
ATOM 2021 C CA . SER A 1 269 ? -9.896 16.877 11.101 1.00 97.81 269 SER A CA 1
ATOM 2022 C C . SER A 1 269 ? -9.929 15.479 11.725 1.00 97.81 269 SER A C 1
ATOM 2024 O O . SER A 1 269 ? -9.023 15.116 12.477 1.00 97.81 269 SER A O 1
ATOM 2026 N N . HIS A 1 270 ? -10.910 14.663 11.343 1.00 96.88 270 HIS A N 1
ATOM 2027 C CA . HIS A 1 270 ? -11.024 13.272 11.768 1.00 96.88 270 HIS A CA 1
ATOM 2028 C C . HIS A 1 270 ? -9.878 12.407 11.210 1.00 96.88 270 HIS A C 1
ATOM 2030 O O . HIS A 1 270 ? -9.203 11.695 11.956 1.00 96.88 270 HIS A O 1
ATOM 2036 N N . ALA A 1 271 ? -9.590 12.534 9.914 1.00 94.44 271 ALA A N 1
ATOM 2037 C CA . ALA A 1 271 ? -8.514 11.813 9.243 1.00 94.44 271 ALA A CA 1
ATOM 2038 C C . ALA A 1 271 ? -7.134 12.146 9.836 1.00 94.44 271 ALA A C 1
ATOM 2040 O O . ALA A 1 271 ? -6.314 11.242 10.008 1.00 94.44 271 ALA A O 1
ATOM 2041 N N . ILE A 1 272 ? -6.890 13.415 10.193 1.00 96.62 272 ILE A N 1
ATOM 2042 C CA . ILE A 1 272 ? -5.672 13.850 10.894 1.00 96.62 272 ILE A CA 1
ATOM 2043 C C . ILE A 1 272 ? -5.591 13.212 12.286 1.00 96.62 272 ILE A C 1
ATOM 2045 O O . ILE A 1 272 ? -4.560 12.631 12.620 1.00 96.62 272 ILE A O 1
ATOM 2049 N N . ALA A 1 273 ? -6.672 13.253 13.071 1.00 96.31 273 ALA A N 1
ATOM 2050 C CA . ALA A 1 273 ? -6.690 12.680 14.418 1.00 96.31 273 ALA A CA 1
ATOM 2051 C C . ALA A 1 273 ? -6.413 11.164 14.423 1.00 96.31 273 ALA A C 1
ATOM 2053 O O . ALA A 1 273 ? -5.720 10.658 15.308 1.00 96.31 273 ALA A O 1
ATOM 2054 N N . LEU A 1 274 ? -6.913 10.428 13.423 1.00 94.12 274 LEU A N 1
ATOM 2055 C CA . LEU A 1 274 ? -6.569 9.018 13.238 1.00 94.12 274 LEU A CA 1
ATOM 2056 C C . LEU A 1 274 ? -5.102 8.855 12.816 1.00 94.12 274 LEU A C 1
ATOM 2058 O O . LEU A 1 274 ? -4.387 8.035 13.394 1.00 94.12 274 LEU A O 1
ATOM 2062 N N . ALA A 1 275 ? -4.640 9.643 11.840 1.00 92.62 275 ALA A N 1
ATOM 2063 C CA . ALA A 1 275 ? -3.283 9.567 11.301 1.00 92.62 275 ALA A CA 1
ATOM 2064 C C . ALA A 1 275 ? -2.199 9.789 12.371 1.00 92.62 275 ALA A C 1
ATOM 2066 O O . ALA A 1 275 ? -1.204 9.068 12.383 1.00 92.62 275 ALA A O 1
ATOM 2067 N N . GLU A 1 276 ? -2.407 10.707 13.318 1.00 95.31 276 GLU A N 1
ATOM 2068 C CA . GLU A 1 276 ? -1.481 10.959 14.437 1.00 95.31 276 GLU A CA 1
ATOM 2069 C C . GLU A 1 276 ? -1.267 9.737 15.351 1.00 95.31 276 GLU A C 1
ATOM 2071 O O . GLU A 1 276 ? -0.260 9.641 16.055 1.00 95.31 276 GLU A O 1
ATOM 2076 N N . ARG A 1 277 ? -2.196 8.774 15.335 1.00 95.56 277 ARG A N 1
ATOM 2077 C CA . ARG A 1 277 ? -2.141 7.542 16.137 1.00 95.56 277 ARG A CA 1
ATOM 2078 C C . ARG A 1 277 ? -1.485 6.374 15.389 1.00 95.56 277 ARG A C 1
ATOM 2080 O O . ARG A 1 277 ? -1.175 5.341 15.996 1.00 95.56 277 ARG A O 1
ATOM 2087 N N . VAL A 1 278 ? -1.280 6.508 14.079 1.00 94.31 278 VAL A N 1
ATOM 2088 C CA . VAL A 1 278 ? -0.678 5.480 13.224 1.00 94.31 278 VAL A CA 1
ATOM 2089 C C . VAL A 1 278 ? 0.842 5.646 13.198 1.00 94.31 278 VAL A C 1
ATOM 2091 O O . VAL A 1 278 ? 1.396 6.722 12.994 1.00 94.31 278 VAL A O 1
ATOM 2094 N N . ARG A 1 279 ? 1.552 4.543 13.431 1.00 93.12 279 ARG A N 1
ATOM 2095 C CA . ARG A 1 279 ? 3.007 4.486 13.590 1.00 93.12 279 ARG A CA 1
ATOM 2096 C C . ARG A 1 279 ? 3.682 4.293 12.232 1.00 93.12 279 ARG A C 1
ATOM 2098 O O . ARG A 1 279 ? 4.193 3.210 11.936 1.00 93.12 279 ARG A O 1
ATOM 2105 N N . THR A 1 280 ? 3.723 5.367 11.452 1.00 90.12 280 THR A N 1
ATOM 2106 C CA . THR A 1 280 ? 4.363 5.453 10.127 1.00 90.12 280 THR A CA 1
ATOM 2107 C C . THR A 1 280 ? 5.213 6.719 9.995 1.00 90.12 280 THR A C 1
ATOM 2109 O O . THR A 1 280 ? 5.119 7.624 10.821 1.00 90.12 280 THR A O 1
ATOM 2112 N N . GLY A 1 281 ? 6.050 6.805 8.958 1.00 89.81 281 GLY A N 1
ATOM 2113 C CA . GLY A 1 281 ? 6.880 7.982 8.691 1.00 89.81 281 GLY A CA 1
ATOM 2114 C C . GLY A 1 281 ? 6.105 9.227 8.256 1.00 89.81 281 GLY A C 1
ATOM 2115 O O . GLY A 1 281 ? 6.436 10.329 8.685 1.00 89.81 281 GLY A O 1
ATOM 2116 N N . PHE A 1 282 ? 5.080 9.055 7.421 1.00 89.56 282 PHE A N 1
ATOM 2117 C CA . PHE A 1 282 ? 4.218 10.131 6.919 1.00 89.56 282 PHE A CA 1
ATOM 2118 C C . PHE A 1 282 ? 2.860 9.566 6.483 1.00 89.56 282 PHE A C 1
ATOM 2120 O O . PHE A 1 282 ? 2.764 8.397 6.124 1.00 89.56 282 PHE A O 1
ATOM 2127 N N . ILE A 1 283 ? 1.807 10.382 6.470 1.00 92.12 283 ILE A N 1
ATOM 2128 C CA . ILE A 1 283 ? 0.489 9.992 5.950 1.00 92.12 283 ILE A CA 1
ATOM 2129 C C . ILE A 1 283 ? -0.036 11.117 5.066 1.00 92.12 283 ILE A C 1
ATOM 2131 O O . ILE A 1 283 ? 0.012 12.285 5.448 1.00 92.12 283 ILE A O 1
ATOM 2135 N N . TRP A 1 284 ? -0.550 10.766 3.891 1.00 93.62 284 TRP A N 1
ATOM 2136 C CA . TRP A 1 284 ? -1.299 11.697 3.057 1.00 93.62 284 TRP A CA 1
ATOM 2137 C C . TRP A 1 284 ? -2.770 11.701 3.462 1.00 93.62 284 TRP A C 1
ATOM 2139 O O . TRP A 1 284 ? -3.414 10.655 3.484 1.00 93.62 284 TRP A O 1
ATOM 2149 N N . ILE A 1 285 ? -3.311 12.882 3.752 1.00 95.38 285 ILE A N 1
ATOM 2150 C CA . ILE A 1 285 ? -4.744 13.070 3.991 1.00 95.38 285 ILE A CA 1
ATOM 2151 C C . ILE A 1 285 ? -5.412 13.417 2.663 1.00 95.38 285 ILE A C 1
ATOM 2153 O O . ILE A 1 285 ? -4.965 14.345 1.983 1.00 95.38 285 ILE A O 1
ATOM 2157 N N . ASN A 1 286 ? -6.458 12.675 2.290 1.00 94.88 286 ASN A N 1
ATOM 2158 C CA . ASN A 1 286 ? -7.282 12.902 1.093 1.00 94.88 286 ASN A CA 1
ATOM 2159 C C . ASN A 1 286 ? -6.476 13.129 -0.205 1.00 94.88 286 ASN A C 1
ATOM 2161 O O . ASN A 1 286 ? -6.860 13.915 -1.071 1.00 94.88 286 ASN A O 1
ATOM 2165 N N . SER A 1 287 ? -5.305 12.502 -0.308 1.00 92.75 287 SER A N 1
ATOM 2166 C CA . SER A 1 287 ? -4.360 12.703 -1.404 1.00 92.75 287 SER A CA 1
ATOM 2167 C C . SER A 1 287 ? -3.373 11.544 -1.499 1.00 92.75 287 SER A C 1
ATOM 2169 O O . SER A 1 287 ? -3.315 10.677 -0.629 1.00 92.75 287 SER A O 1
ATOM 2171 N N . PHE A 1 288 ? -2.585 11.519 -2.572 1.00 89.88 288 PHE A N 1
ATOM 2172 C CA . PHE A 1 288 ? -1.517 10.545 -2.760 1.00 89.88 288 PHE A CA 1
ATOM 2173 C C . PHE A 1 288 ? -0.399 11.125 -3.627 1.00 89.88 288 PHE A C 1
ATOM 2175 O O . PHE A 1 288 ? -0.662 11.857 -4.581 1.00 89.88 288 PHE A O 1
ATOM 2182 N N . GLY A 1 289 ? 0.853 10.786 -3.309 1.00 83.69 289 GLY A N 1
ATOM 2183 C CA . GLY A 1 289 ? 2.010 11.132 -4.141 1.00 83.69 289 GLY A CA 1
ATOM 2184 C C . GLY A 1 289 ? 2.447 12.599 -4.084 1.00 83.69 289 GLY A C 1
ATOM 2185 O O . GLY A 1 289 ? 3.325 12.999 -4.846 1.00 83.69 289 GLY A O 1
ATOM 2186 N N . ILE A 1 290 ? 1.881 13.406 -3.183 1.00 86.56 290 ILE A N 1
ATOM 2187 C CA . ILE A 1 290 ? 2.318 14.790 -2.973 1.00 86.56 290 ILE A CA 1
ATOM 2188 C C . ILE A 1 290 ? 3.628 14.767 -2.186 1.00 86.56 290 ILE A C 1
ATOM 2190 O O . ILE A 1 290 ? 3.676 14.271 -1.059 1.00 86.56 290 ILE A O 1
ATOM 2194 N N . ARG A 1 291 ? 4.700 15.297 -2.775 1.00 81.31 291 ARG A N 1
ATOM 2195 C CA . ARG A 1 291 ? 6.033 15.271 -2.174 1.00 81.31 291 ARG A CA 1
ATOM 2196 C C . ARG A 1 291 ? 6.699 16.638 -2.238 1.00 81.31 291 ARG A C 1
ATOM 2198 O O . ARG A 1 291 ? 6.921 17.169 -3.320 1.00 81.31 291 ARG A O 1
ATOM 2205 N N . ASP A 1 292 ? 7.067 17.148 -1.070 1.00 84.00 292 ASP A N 1
ATOM 2206 C CA . ASP A 1 292 ? 8.015 18.248 -0.918 1.00 84.00 292 ASP A CA 1
ATOM 2207 C C . ASP A 1 292 ? 9.401 17.654 -0.621 1.00 84.00 292 ASP A C 1
ATOM 2209 O O . ASP A 1 292 ? 9.546 16.825 0.278 1.00 84.00 292 ASP A O 1
ATOM 2213 N N . LEU A 1 293 ? 10.419 18.037 -1.396 1.00 80.75 293 LEU A N 1
ATOM 2214 C CA . LEU A 1 293 ? 11.794 17.561 -1.209 1.00 80.75 293 LEU A CA 1
ATOM 2215 C C . LEU A 1 293 ? 12.464 18.156 0.039 1.00 80.75 293 LEU A C 1
ATOM 2217 O O . LEU A 1 293 ? 13.484 17.629 0.484 1.00 80.75 293 LEU A O 1
ATOM 2221 N N . ALA A 1 294 ? 11.914 19.235 0.602 1.00 84.69 294 ALA A N 1
ATOM 2222 C CA . ALA A 1 294 ? 12.351 19.794 1.878 1.00 84.69 294 ALA A CA 1
ATOM 2223 C C . ALA A 1 294 ? 11.725 19.078 3.090 1.00 84.69 294 ALA A C 1
ATOM 2225 O O . ALA A 1 294 ? 12.267 19.153 4.194 1.00 84.69 294 ALA A O 1
ATOM 2226 N N . ALA A 1 295 ? 10.602 18.379 2.898 1.00 87.31 295 ALA A 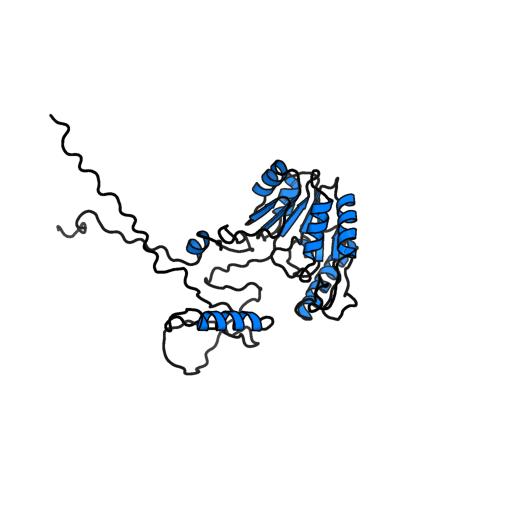N 1
ATOM 2227 C CA . ALA A 1 295 ? 9.933 17.637 3.958 1.00 87.31 295 ALA A CA 1
ATOM 2228 C C . ALA A 1 295 ? 10.670 16.320 4.279 1.00 87.31 295 ALA A C 1
ATOM 2230 O O . ALA A 1 295 ? 11.269 15.718 3.381 1.00 87.31 295 ALA A O 1
ATOM 2231 N N . PRO A 1 296 ? 10.613 15.846 5.539 1.00 87.69 296 PRO A N 1
ATOM 2232 C CA . PRO A 1 296 ? 11.236 14.588 5.925 1.00 87.69 296 PRO A CA 1
ATOM 2233 C C . PRO A 1 296 ? 10.554 13.400 5.245 1.00 87.69 296 PRO A C 1
ATOM 2235 O O . PRO A 1 296 ? 9.331 13.337 5.123 1.00 87.69 296 PRO A O 1
ATOM 2238 N N . PHE A 1 297 ? 11.352 12.407 4.880 1.00 86.50 297 PHE A N 1
ATOM 2239 C CA . PHE A 1 297 ? 10.900 11.139 4.337 1.00 86.50 297 PHE A CA 1
ATOM 2240 C C . PHE A 1 297 ? 11.686 9.973 4.905 1.00 86.50 297 PHE A C 1
ATOM 2242 O O . PHE A 1 297 ? 12.875 10.085 5.172 1.00 86.50 297 PHE A O 1
ATOM 2249 N N . GLY A 1 298 ? 11.016 8.843 5.056 1.00 84.12 298 GLY A N 1
ATOM 2250 C CA . GLY A 1 298 ? 11.592 7.618 5.580 1.00 84.12 298 GLY A CA 1
ATOM 2251 C C . GLY A 1 298 ? 10.654 7.008 6.603 1.00 84.12 298 GLY A C 1
ATOM 2252 O O . GLY A 1 298 ? 9.844 7.706 7.220 1.00 84.12 298 GLY A O 1
ATOM 2253 N N . GLY A 1 299 ? 10.740 5.695 6.757 1.00 86.12 299 GLY A N 1
ATOM 2254 C CA . GLY A 1 299 ? 9.861 4.948 7.639 1.00 86.12 299 GLY A CA 1
ATOM 2255 C C . GLY A 1 299 ? 10.335 4.869 9.081 1.00 86.12 299 GLY A C 1
ATOM 2256 O O . GLY A 1 299 ? 11.344 5.439 9.496 1.00 86.12 299 GLY A O 1
ATOM 2257 N N . ILE A 1 300 ? 9.572 4.130 9.870 1.00 85.75 300 ILE A N 1
ATOM 2258 C CA . ILE A 1 300 ? 9.995 3.615 11.171 1.00 85.75 300 ILE A CA 1
ATOM 2259 C C . ILE A 1 300 ? 9.879 2.087 11.181 1.00 85.75 300 ILE A C 1
ATOM 2261 O O . ILE A 1 300 ? 9.442 1.476 10.204 1.00 85.75 300 ILE A O 1
ATOM 2265 N N . LYS A 1 301 ? 10.230 1.455 12.308 1.00 87.75 301 LYS A N 1
ATOM 2266 C CA . LYS A 1 301 ? 10.235 -0.009 12.468 1.00 87.75 301 LYS A CA 1
ATOM 2267 C C . LYS A 1 301 ? 11.150 -0.662 11.415 1.00 87.75 301 LYS A C 1
ATOM 2269 O O . LYS A 1 301 ? 12.293 -0.244 11.266 1.00 87.75 301 LYS A O 1
ATOM 2274 N N . ARG A 1 302 ? 10.676 -1.680 10.685 1.00 83.50 302 ARG A N 1
ATOM 2275 C CA . ARG A 1 302 ? 11.440 -2.337 9.613 1.00 83.50 302 ARG A CA 1
ATOM 2276 C C . ARG A 1 302 ? 11.446 -1.561 8.295 1.00 83.50 302 ARG A C 1
ATOM 2278 O O . ARG A 1 302 ? 12.119 -2.002 7.370 1.00 83.50 302 ARG A O 1
ATOM 2285 N N . SER A 1 303 ? 10.734 -0.433 8.221 1.00 79.12 303 SER A N 1
ATOM 2286 C CA . SER A 1 303 ? 10.710 0.459 7.055 1.00 79.12 303 SER A CA 1
ATOM 2287 C C . SER A 1 303 ? 11.803 1.534 7.072 1.00 79.12 303 SER A C 1
ATOM 2289 O O . SER A 1 303 ? 11.755 2.451 6.261 1.00 79.12 303 SER A O 1
ATOM 2291 N N . GLY A 1 304 ? 12.783 1.440 7.973 1.00 79.38 304 GLY A N 1
ATOM 2292 C CA . GLY A 1 304 ? 14.007 2.235 7.904 1.00 79.38 304 GLY A CA 1
ATOM 2293 C C . GLY A 1 304 ? 14.339 3.001 9.179 1.00 79.38 304 GLY A C 1
ATOM 2294 O O . GLY A 1 304 ? 13.598 2.990 10.165 1.00 79.38 304 GLY A O 1
ATOM 2295 N N . VAL A 1 305 ? 15.503 3.648 9.137 1.00 80.25 305 VAL A N 1
ATOM 2296 C CA . VAL A 1 305 ? 16.089 4.457 10.210 1.00 80.25 305 VAL A CA 1
ATOM 2297 C C . VAL A 1 305 ? 16.557 5.777 9.604 1.00 80.25 305 VAL A C 1
ATOM 2299 O O . VAL A 1 305 ? 17.111 5.789 8.509 1.00 80.25 305 VAL A O 1
ATOM 2302 N N . GLY A 1 306 ? 16.351 6.879 10.326 1.00 82.25 306 GLY A N 1
ATOM 2303 C CA . GLY A 1 306 ? 16.692 8.221 9.855 1.00 82.25 306 GLY A CA 1
ATOM 2304 C C . GLY A 1 306 ? 15.632 8.828 8.936 1.00 82.25 306 GLY A C 1
ATOM 2305 O O . GLY A 1 306 ? 14.540 8.280 8.756 1.00 82.25 306 GLY A O 1
ATOM 2306 N N . ARG A 1 307 ? 15.933 10.012 8.403 1.00 83.19 307 ARG A N 1
ATOM 2307 C CA . ARG A 1 307 ? 15.077 10.730 7.458 1.00 83.19 307 ARG A CA 1
ATOM 2308 C C . ARG A 1 307 ? 15.920 11.336 6.345 1.00 83.19 307 ARG A C 1
ATOM 2310 O O . ARG A 1 307 ? 16.980 11.899 6.591 1.00 83.19 307 ARG A O 1
ATOM 2317 N N . GLU A 1 308 ? 15.403 11.246 5.134 1.00 81.38 308 GLU A N 1
ATOM 2318 C CA . GLU A 1 308 ? 15.883 11.968 3.965 1.00 81.38 308 GLU A CA 1
ATOM 2319 C C . GLU A 1 308 ? 14.981 13.177 3.681 1.00 81.38 308 GLU A C 1
ATOM 2321 O O . GLU A 1 308 ? 13.879 13.287 4.215 1.00 81.38 308 GLU A O 1
ATOM 2326 N N . GLY A 1 309 ? 15.436 14.082 2.817 1.00 80.62 309 GLY A N 1
ATOM 2327 C CA . GLY A 1 309 ? 14.751 15.337 2.502 1.00 80.62 309 GLY A CA 1
ATOM 2328 C C . GLY A 1 309 ? 15.210 16.505 3.376 1.00 80.62 309 GLY A C 1
ATOM 2329 O O . GLY A 1 309 ? 15.545 16.332 4.548 1.00 80.62 309 GLY A O 1
ATOM 2330 N N . GLY A 1 310 ? 15.274 17.691 2.768 1.00 83.25 310 GLY A N 1
ATOM 2331 C CA . GLY A 1 310 ? 15.652 18.955 3.408 1.00 83.25 310 GLY A CA 1
ATOM 2332 C C . GLY A 1 310 ? 16.824 18.859 4.390 1.00 83.25 310 GLY A C 1
ATOM 2333 O O . GLY A 1 310 ? 17.839 18.211 4.125 1.00 83.25 310 GLY A O 1
ATOM 2334 N N . ASP A 1 311 ? 16.651 19.499 5.546 1.00 83.44 311 ASP A N 1
ATOM 2335 C CA . ASP A 1 311 ? 17.667 19.546 6.600 1.00 83.44 311 ASP A CA 1
ATOM 2336 C C . ASP A 1 311 ? 17.807 18.218 7.370 1.00 83.44 311 ASP A C 1
ATOM 2338 O O . ASP A 1 311 ? 18.847 17.947 7.968 1.00 83.44 311 ASP A O 1
ATOM 2342 N N . TRP A 1 312 ? 16.803 17.342 7.297 1.00 82.62 312 TRP A N 1
ATOM 2343 C CA . TRP A 1 312 ? 16.790 16.041 7.975 1.00 82.62 312 TRP A CA 1
ATOM 2344 C C . TRP A 1 312 ? 17.867 15.094 7.448 1.00 82.62 312 TRP A C 1
ATOM 2346 O O . TRP A 1 312 ? 18.444 14.309 8.197 1.00 82.62 312 TRP A O 1
ATOM 2356 N N . SER A 1 313 ? 18.211 15.242 6.167 1.00 80.50 313 SER A N 1
ATOM 2357 C CA . SER A 1 313 ? 19.291 14.480 5.538 1.00 80.50 313 SER A CA 1
ATOM 2358 C C . SER A 1 313 ? 20.645 14.731 6.210 1.00 80.50 313 SER A C 1
ATOM 2360 O O . SER A 1 313 ? 21.498 13.847 6.213 1.00 80.50 313 SER A O 1
ATOM 2362 N N . PHE A 1 314 ? 20.879 15.911 6.799 1.00 80.19 314 PHE A N 1
ATOM 2363 C CA . PHE A 1 314 ? 22.157 16.186 7.461 1.00 80.19 314 PHE A CA 1
ATOM 2364 C C . PHE A 1 314 ? 22.358 15.319 8.701 1.00 80.19 314 PHE A C 1
ATOM 2366 O O . PHE A 1 314 ? 23.485 14.908 8.948 1.00 80.19 314 PHE A O 1
ATOM 2373 N N . GLU A 1 315 ? 21.297 14.994 9.442 1.00 75.56 315 GLU A N 1
ATOM 2374 C CA . GLU A 1 315 ? 21.405 14.110 10.608 1.00 75.56 315 GLU A CA 1
ATOM 2375 C C . GLU A 1 315 ? 21.878 12.707 10.216 1.00 75.56 315 GLU A C 1
ATOM 2377 O O . GLU A 1 315 ? 22.611 12.071 10.968 1.00 75.56 315 GLU A O 1
ATOM 2382 N N . PHE A 1 316 ? 21.487 12.238 9.028 1.00 71.81 316 PHE A N 1
ATOM 2383 C CA . PHE A 1 316 ? 21.855 10.913 8.540 1.00 71.81 316 PHE A CA 1
ATOM 2384 C C . PHE A 1 316 ? 23.194 10.898 7.787 1.00 71.81 316 PHE A C 1
ATOM 2386 O O . PHE A 1 316 ? 23.981 9.966 7.927 1.00 71.81 316 PHE A O 1
ATOM 2393 N N . PHE A 1 317 ? 23.477 11.931 6.989 1.00 76.94 317 PHE A N 1
ATOM 2394 C CA . PHE A 1 317 ? 24.643 11.967 6.098 1.00 76.94 317 PHE A CA 1
ATOM 2395 C C . PHE A 1 317 ? 25.829 12.788 6.630 1.00 76.94 317 PHE A C 1
ATOM 2397 O O . PHE A 1 317 ? 26.848 12.881 5.939 1.00 76.94 317 PHE A O 1
ATOM 2404 N N . CYS A 1 318 ? 25.731 13.410 7.810 1.00 79.62 318 CYS A N 1
ATOM 2405 C CA . CYS A 1 318 ? 26.818 14.199 8.397 1.00 79.62 318 CYS A CA 1
ATOM 2406 C C . CYS A 1 318 ? 27.172 13.758 9.820 1.00 79.62 318 CYS A C 1
ATOM 2408 O O . CYS A 1 318 ? 26.309 13.531 10.659 1.00 79.62 318 CYS A O 1
ATOM 2410 N N . ASP A 1 319 ? 28.472 13.758 10.119 1.00 79.31 319 ASP A N 1
ATOM 2411 C CA . ASP A 1 319 ? 28.970 13.604 11.484 1.00 79.31 319 ASP A CA 1
ATOM 2412 C C . ASP A 1 319 ? 28.938 14.943 12.229 1.00 79.31 319 ASP A C 1
ATOM 2414 O O . ASP A 1 319 ? 29.498 15.949 11.773 1.00 79.31 319 ASP A O 1
ATOM 2418 N N . VAL A 1 320 ? 28.362 14.943 13.432 1.00 82.00 320 VAL A N 1
ATOM 2419 C CA . VAL A 1 320 ? 28.462 16.078 14.354 1.00 82.00 320 VAL A CA 1
ATOM 2420 C C . VAL A 1 320 ? 29.798 16.007 15.092 1.00 82.00 320 VAL A C 1
ATOM 2422 O O . VAL A 1 320 ? 30.112 15.022 15.759 1.00 82.00 320 VAL A O 1
ATOM 2425 N N . LYS A 1 321 ? 30.591 17.080 15.004 1.00 86.75 321 LYS A N 1
ATOM 2426 C CA . LYS A 1 321 ? 31.824 17.240 15.782 1.00 86.75 321 LYS A CA 1
ATOM 2427 C C . LYS A 1 321 ? 31.700 18.421 16.731 1.00 86.75 321 LYS A C 1
ATOM 2429 O O . LYS A 1 321 ? 31.609 19.562 16.285 1.00 86.75 321 LYS A O 1
ATOM 2434 N N . ASP A 1 322 ? 31.807 18.134 18.021 1.00 91.19 322 ASP A N 1
ATOM 2435 C CA . ASP A 1 322 ? 32.004 19.154 19.043 1.00 91.19 322 ASP A CA 1
ATOM 2436 C C . ASP A 1 322 ? 33.497 19.519 19.156 1.00 91.19 322 ASP A C 1
ATOM 2438 O O . ASP A 1 322 ? 34.371 18.647 19.210 1.00 91.19 322 ASP A O 1
ATOM 2442 N N . VAL A 1 323 ? 33.794 20.820 19.154 1.00 92.00 323 VAL A N 1
ATOM 2443 C CA . VAL A 1 323 ? 35.143 21.371 19.340 1.00 92.00 323 VAL A CA 1
ATOM 2444 C C . VAL A 1 323 ? 35.090 22.359 20.493 1.00 92.00 323 VAL A C 1
ATOM 2446 O O . VAL A 1 323 ? 34.666 23.504 20.342 1.00 92.00 323 VAL A O 1
ATOM 2449 N N . ILE A 1 324 ? 35.572 21.913 21.648 1.00 92.06 324 ILE A N 1
ATOM 2450 C CA . ILE A 1 324 ? 35.498 22.676 22.889 1.00 92.06 324 ILE A CA 1
ATOM 2451 C C . ILE A 1 324 ? 36.728 23.576 23.008 1.00 92.06 324 ILE A C 1
ATOM 2453 O O . ILE A 1 324 ? 37.862 23.100 23.093 1.00 92.06 324 ILE A O 1
ATOM 2457 N N . VAL A 1 325 ? 36.495 24.887 23.053 1.00 91.12 325 VAL A N 1
ATOM 2458 C CA . VAL A 1 325 ? 37.527 25.891 23.334 1.00 91.12 325 VAL A CA 1
ATOM 2459 C C . VAL A 1 325 ? 37.276 26.452 24.732 1.00 91.12 325 VAL A C 1
ATOM 2461 O O . VAL A 1 325 ? 36.209 27.020 24.970 1.00 91.12 325 VAL A O 1
ATOM 2464 N N . PRO A 1 326 ? 38.208 26.288 25.685 1.00 90.56 326 PRO A N 1
ATOM 2465 C CA . PRO A 1 326 ? 37.990 26.766 27.038 1.00 90.56 326 PRO A CA 1
ATOM 2466 C C . PRO A 1 326 ? 38.098 28.299 27.090 1.00 90.56 326 PRO A C 1
ATOM 2468 O O . PRO A 1 326 ? 39.000 28.890 26.500 1.00 90.56 326 PRO A O 1
ATOM 2471 N N . ASN A 1 327 ? 37.207 28.945 27.848 1.00 88.50 327 ASN A N 1
ATOM 2472 C CA . ASN A 1 327 ? 37.221 30.404 28.051 1.00 88.50 327 ASN A CA 1
ATOM 2473 C C . ASN A 1 327 ? 38.375 30.884 28.950 1.00 88.50 327 ASN A C 1
ATOM 2475 O O . ASN A 1 327 ? 38.616 32.080 29.074 1.00 88.50 327 ASN A O 1
ATOM 2479 N N . GLN A 1 328 ? 39.058 29.955 29.615 1.00 88.88 328 GLN A N 1
ATOM 2480 C CA . GLN A 1 328 ? 40.223 30.198 30.457 1.00 88.88 328 GLN A CA 1
ATOM 2481 C C . GLN A 1 328 ? 41.296 29.162 30.116 1.00 88.88 328 GLN A C 1
ATOM 2483 O O . GLN A 1 328 ? 40.946 28.063 29.678 1.00 88.88 328 GLN A O 1
ATOM 2488 N N . PRO A 1 329 ? 42.592 29.453 30.329 1.00 87.44 329 PRO A N 1
ATOM 2489 C CA . PRO A 1 329 ? 43.640 28.459 30.142 1.00 87.44 329 PRO A CA 1
ATOM 2490 C C . PRO A 1 329 ? 43.326 27.189 30.944 1.00 87.44 329 PRO A C 1
ATOM 2492 O O . PRO A 1 329 ? 43.249 27.227 32.174 1.00 87.44 329 PRO A O 1
ATOM 2495 N N . PHE A 1 330 ? 43.134 26.065 30.251 1.00 87.75 330 PHE A N 1
ATOM 2496 C CA . PHE A 1 330 ? 42.918 24.780 30.906 1.00 87.75 330 PHE A CA 1
ATOM 2497 C C . PHE A 1 330 ? 44.178 24.401 31.691 1.00 87.75 330 PHE A C 1
ATOM 2499 O O . PHE A 1 330 ? 45.260 24.264 31.119 1.00 87.75 330 PHE A O 1
ATOM 2506 N N . ARG A 1 331 ? 44.036 24.235 33.008 1.00 86.56 331 ARG A N 1
ATOM 2507 C CA . ARG A 1 331 ? 45.094 23.733 33.889 1.00 86.56 331 ARG A CA 1
ATOM 2508 C C . ARG A 1 331 ? 44.697 22.352 34.383 1.00 86.56 331 ARG A C 1
ATOM 2510 O O . ARG A 1 331 ? 43.639 22.194 34.987 1.00 86.56 331 ARG A O 1
ATOM 2517 N N . ALA A 1 332 ? 45.546 21.358 34.139 1.00 87.06 332 ALA A N 1
ATOM 2518 C CA . ALA A 1 332 ? 45.333 20.025 34.683 1.00 87.06 332 ALA A CA 1
ATOM 2519 C C . ALA A 1 332 ? 45.415 20.077 36.219 1.00 87.06 332 ALA A C 1
ATOM 2521 O O . ALA A 1 332 ? 46.306 20.713 36.776 1.00 87.06 332 ALA A O 1
ATOM 2522 N N . SER A 1 333 ? 44.508 19.391 36.917 1.00 81.75 333 SER A N 1
ATOM 2523 C CA . SER A 1 333 ? 44.370 19.473 38.384 1.00 81.75 333 SER A CA 1
ATOM 2524 C C . SER A 1 333 ? 45.632 19.088 39.171 1.00 81.75 333 SER A C 1
ATOM 2526 O O . SER A 1 333 ? 45.787 19.474 40.326 1.00 81.75 333 SER A O 1
ATOM 2528 N N . PHE A 1 334 ? 46.547 18.342 38.554 1.00 81.50 334 PHE A N 1
ATOM 2529 C CA . PHE A 1 334 ? 47.811 17.903 39.143 1.00 81.50 334 PHE A CA 1
ATOM 2530 C C . PHE A 1 334 ? 49.022 18.748 38.727 1.00 81.50 334 PHE A C 1
ATOM 2532 O O . PHE A 1 334 ? 5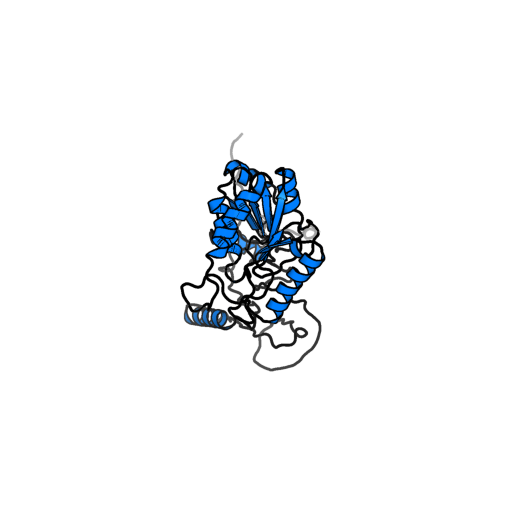0.090 18.556 39.292 1.00 81.50 334 PHE A O 1
ATOM 2539 N N . SER A 1 335 ? 48.899 19.685 37.779 1.00 79.50 335 SER A N 1
ATOM 2540 C CA . SER A 1 335 ? 50.051 20.445 37.260 1.00 79.50 335 SER A CA 1
ATOM 2541 C C . SER A 1 335 ? 50.569 21.534 38.210 1.00 79.50 335 SER A C 1
ATOM 2543 O O . SER A 1 335 ? 51.431 22.316 37.825 1.00 79.50 335 SER A O 1
ATOM 2545 N N . ALA A 1 336 ? 49.992 21.639 39.407 1.00 65.62 336 ALA A N 1
ATOM 2546 C CA . ALA A 1 336 ? 50.402 22.557 40.469 1.00 65.62 336 ALA A CA 1
ATOM 2547 C C . ALA A 1 336 ? 50.941 21.822 41.714 1.00 65.62 336 ALA A C 1
ATOM 2549 O O . ALA A 1 336 ? 51.100 22.448 42.759 1.00 65.62 336 ALA A O 1
ATOM 2550 N N . ARG A 1 337 ? 51.161 20.503 41.615 1.00 63.34 337 ARG A N 1
ATOM 2551 C CA . ARG A 1 337 ? 51.878 19.713 42.621 1.00 63.34 337 ARG A CA 1
ATOM 2552 C C . ARG A 1 337 ? 53.369 19.705 42.324 1.00 63.34 337 ARG A C 1
ATOM 2554 O O . ARG A 1 337 ? 53.715 19.724 41.123 1.00 63.34 337 ARG A O 1
#

Radius of gyration: 26.07 Å; chains: 1; bounding box: 72×73×72 Å

Sequence (337 aa):
MSDEQREPLPQQRVGLRLLGPPQLHAGGRVHDLAGSDALLIALLAIEGALPRRRAAELLWPDRDPRRANISLRQRLFRLKRAAGRDVVTGDVTLALAPEVAHDLAGLDAALLADADLDAAAATAALMYRNAGQVCLAGTRLLVHESVAGRFVAAMRGYVERLVIGDPRDPATEVGPIIHPRQVERVLGYIERARGAGARVLWGGERHPCGAQYVRPTLLTDVAQDAEIVQNEVFGPVLTLQTFASDDEAVALANGTDYGLGGVCYGEPSHAIALAERVRTGFIWINSFGIRDLAAPFGGIKRSGVGREGGDWSFEFFCDVKDVIVPNQPFRASFSAR

pLDDT: mean 73.81, std 27.37, range [22.56, 98.62]

Secondary structure (DSSP, 8-state):
------PPPPP-------SSSPP--------TTSHHHHHHHHHHHHHHT--TT-----PPPPS-TT------------------------------SSS-------EEEEE-TTS-HHHHHHHHHHTTGGGG--TT---EEEEEHHHHHHHHHHHHHHHTT--BS-TTSTT-SB---S-HHHHHHHHHHHHHHHHTT-EEEE--SB-TT-TT-B--EEEES--TTSHHHHS---SSEEEEEEESSHHHHHHHHHSSS--SEEEEESSHHHHHHHHTTS-SSEEEES-SS---TTS-B--SGGG-SS-BSTTHHHHHH---------SS----TTTT-